Protein AF-0000000074057245 (afdb_homodimer)

pLDDT: mean 94.52, std 10.73, range [35.25, 98.88]

Structure (mmCIF, N/CA/C/O backbone):
data_AF-0000000074057245-model_v1
#
loop_
_entity.id
_entity.type
_entity.pdbx_description
1 polymer 'ERCC4 domain-containing protein'
#
loop_
_atom_site.group_PDB
_atom_site.id
_atom_site.type_symbol
_atom_site.label_atom_id
_atom_site.label_alt_id
_atom_site.label_comp_id
_atom_site.label_asym_id
_atom_site.label_entity_id
_atom_site.label_seq_id
_atom_site.pdbx_PDB_ins_code
_atom_site.Cartn_x
_atom_site.Cartn_y
_atom_site.Cartn_z
_atom_site.occupancy
_atom_site.B_iso_or_equiv
_atom_site.auth_seq_id
_atom_site.auth_comp_id
_atom_site.auth_asym_id
_atom_site.auth_atom_id
_atom_site.pdbx_PDB_model_num
ATOM 1 N N . MET A 1 1 ? -0.854 21.797 11.547 1 97.31 1 MET A N 1
ATOM 2 C CA . MET A 1 1 ? -0.058 20.594 11.352 1 97.31 1 MET A CA 1
ATOM 3 C C . MET A 1 1 ? 1.412 20.938 11.133 1 97.31 1 MET A C 1
ATOM 5 O O . MET A 1 1 ? 1.742 21.766 10.289 1 97.31 1 MET A O 1
ATOM 9 N N . ARG A 1 2 ? 2.301 20.344 11.969 1 98.31 2 ARG A N 1
ATOM 10 C CA . ARG A 1 2 ? 3.734 20.562 11.828 1 98.31 2 ARG A CA 1
ATOM 11 C C . ARG A 1 2 ? 4.438 19.344 11.266 1 98.31 2 ARG A C 1
ATOM 13 O O . ARG A 1 2 ? 4.508 18.297 11.922 1 98.31 2 ARG A O 1
ATOM 20 N N . ILE A 1 3 ? 4.957 19.469 10.055 1 98.69 3 ILE A N 1
ATOM 21 C CA . ILE A 1 3 ? 5.637 18.375 9.359 1 98.69 3 ILE A CA 1
ATOM 22 C C . ILE A 1 3 ? 7.148 18.5 9.555 1 98.69 3 ILE A C 1
ATOM 24 O O . ILE A 1 3 ? 7.707 19.594 9.406 1 98.69 3 ILE A O 1
ATOM 28 N N . ILE A 1 4 ? 7.742 17.406 9.938 1 98.69 4 ILE A N 1
ATOM 29 C CA . ILE A 1 4 ? 9.203 17.328 10.008 1 98.69 4 ILE A CA 1
ATOM 30 C C . ILE A 1 4 ? 9.75 16.766 8.695 1 98.69 4 ILE A C 1
ATOM 32 O O . ILE A 1 4 ? 9.32 15.703 8.25 1 98.69 4 ILE A O 1
ATOM 36 N N . GLN A 1 5 ? 10.578 17.469 8.07 1 98.19 5 GLN A N 1
ATOM 37 C CA . GLN A 1 5 ? 11.305 17.031 6.883 1 98.19 5 GLN A CA 1
ATOM 38 C C . GLN A 1 5 ? 12.75 16.672 7.215 1 98.19 5 GLN A C 1
ATOM 40 O O . GLN A 1 5 ? 13.469 17.469 7.812 1 98.19 5 GLN A O 1
ATOM 45 N N . ASP A 1 6 ? 13.133 15.469 6.828 1 98.12 6 ASP A N 1
ATOM 46 C CA . ASP A 1 6 ? 14.516 15.055 7.086 1 98.12 6 ASP A CA 1
ATOM 47 C C . ASP A 1 6 ? 15.508 15.984 6.391 1 98.12 6 ASP A C 1
ATOM 49 O O . ASP A 1 6 ? 15.344 16.297 5.211 1 98.12 6 ASP A O 1
ATOM 53 N N . SER A 1 7 ? 16.453 16.359 7.062 1 95.56 7 SER A N 1
ATOM 54 C CA . SER A 1 7 ? 17.406 17.344 6.566 1 95.56 7 SER A CA 1
ATOM 55 C C . SER A 1 7 ? 18.219 16.781 5.402 1 95.56 7 SER A C 1
ATOM 57 O O . SER A 1 7 ? 18.797 17.547 4.621 1 95.56 7 SER A O 1
ATOM 59 N N . ARG A 1 8 ? 18.312 15.5 5.312 1 92.75 8 ARG A N 1
ATOM 60 C CA . ARG A 1 8 ? 19.062 14.875 4.234 1 92.75 8 ARG A CA 1
ATOM 61 C C . ARG A 1 8 ? 18.281 14.93 2.92 1 92.75 8 ARG A C 1
ATOM 63 O O . ARG A 1 8 ? 18.859 14.688 1.852 1 92.75 8 ARG A O 1
ATOM 70 N N . GLU A 1 9 ? 16.984 15.242 3.039 1 91.62 9 GLU A N 1
ATOM 71 C CA . GLU A 1 9 ? 16.172 15.367 1.829 1 91.62 9 GLU A CA 1
ATOM 72 C C . GLU A 1 9 ? 16.594 16.578 1.006 1 91.62 9 GLU A C 1
ATOM 74 O O . GLU A 1 9 ? 16.531 17.719 1.483 1 91.62 9 GLU A O 1
ATOM 79 N N . GLN A 1 10 ? 16.953 16.344 -0.307 1 88.5 10 GLN A N 1
ATOM 80 C CA . GLN A 1 10 ? 17.547 17.391 -1.143 1 88.5 10 GLN A CA 1
ATOM 81 C C . GLN A 1 10 ? 16.469 18.141 -1.916 1 88.5 10 GLN A C 1
ATOM 83 O O . GLN A 1 10 ? 16.703 19.266 -2.375 1 88.5 10 GLN A O 1
ATOM 88 N N . ALA A 1 11 ? 15.359 17.578 -2.156 1 91.06 11 ALA A N 1
ATOM 89 C CA . ALA A 1 11 ? 14.258 18.203 -2.879 1 91.06 11 ALA A CA 1
ATOM 90 C C . ALA A 1 11 ? 12.961 18.125 -2.076 1 91.06 11 ALA A C 1
ATOM 92 O O . ALA A 1 11 ? 12.016 17.453 -2.479 1 91.06 11 ALA A O 1
ATOM 93 N N . PRO A 1 12 ? 12.93 18.859 -1.063 1 94 12 PRO A N 1
ATOM 94 C CA . PRO A 1 12 ? 11.773 18.75 -0.17 1 94 12 PRO A CA 1
ATOM 95 C C . PRO A 1 12 ? 10.484 19.234 -0.817 1 94 12 PRO A C 1
ATOM 97 O O . PRO A 1 12 ? 10.516 20.078 -1.714 1 94 12 PRO A O 1
ATOM 100 N N . TYR A 1 13 ? 9.367 18.609 -0.384 1 97.38 13 TYR A N 1
ATOM 101 C CA . TYR A 1 13 ? 8.055 19.141 -0.741 1 97.38 13 TYR A CA 1
ATOM 102 C C . TYR A 1 13 ? 7.82 20.5 -0.093 1 97.38 13 TYR A C 1
ATOM 104 O O . TYR A 1 13 ? 8.227 20.719 1.05 1 97.38 13 TYR A O 1
ATOM 112 N N . ALA A 1 14 ? 7.148 21.328 -0.718 1 94.69 14 ALA A N 1
ATOM 113 C CA . ALA A 1 14 ? 6.91 22.672 -0.206 1 94.69 14 ALA A CA 1
ATOM 114 C C . ALA A 1 14 ? 5.629 22.734 0.62 1 94.69 14 ALA A C 1
ATOM 116 O O . ALA A 1 14 ? 5.543 23.484 1.595 1 94.69 14 ALA A O 1
ATOM 117 N N . PHE A 1 15 ? 4.707 21.953 0.295 1 97.38 15 PHE A N 1
ATOM 118 C CA . PHE A 1 15 ? 3.369 22.031 0.867 1 97.38 15 PHE A CA 1
ATOM 119 C C . PHE A 1 15 ? 2.836 23.453 0.823 1 97.38 15 PHE A C 1
ATOM 121 O O . PHE A 1 15 ? 2.381 23.984 1.838 1 97.38 15 PHE A O 1
ATOM 128 N N . ALA A 1 16 ? 2.916 24.031 -0.321 1 93.81 16 ALA A N 1
ATOM 129 C CA . ALA A 1 16 ? 2.502 25.422 -0.515 1 93.81 16 ALA A CA 1
ATOM 130 C C . ALA A 1 16 ? 1.151 25.5 -1.22 1 93.81 16 ALA A C 1
ATOM 132 O O . ALA A 1 16 ? 0.81 24.625 -2.018 1 93.81 16 ALA A O 1
ATOM 133 N N . GLY A 1 17 ? 0.378 26.469 -0.903 1 93.38 17 GLY A N 1
ATOM 134 C CA . GLY A 1 17 ? -0.918 26.688 -1.529 1 93.38 17 GLY A CA 1
ATOM 135 C C . GLY A 1 17 ? -2.076 26.562 -0.555 1 93.38 17 GLY A C 1
ATOM 136 O O . GLY A 1 17 ? -1.878 26.25 0.619 1 93.38 17 GLY A O 1
ATOM 137 N N . PRO A 1 18 ? -3.242 26.844 -1.043 1 95.31 18 PRO A N 1
ATOM 138 C CA . PRO A 1 18 ? -4.422 26.922 -0.179 1 95.31 18 PRO A CA 1
ATOM 139 C C . PRO A 1 18 ? -4.766 25.578 0.475 1 95.31 18 PRO A C 1
ATOM 141 O O . PRO A 1 18 ? -5.277 25.547 1.596 1 95.31 18 PRO A O 1
ATOM 144 N N . ARG A 1 19 ? -4.434 24.531 -0.192 1 94.69 19 ARG A N 1
ATOM 145 C CA . ARG A 1 19 ? -4.73 23.203 0.317 1 94.69 19 ARG A CA 1
ATOM 146 C C . ARG A 1 19 ? -3.955 22.922 1.6 1 94.69 19 ARG A C 1
ATOM 148 O O . ARG A 1 19 ? -4.43 22.188 2.471 1 94.69 19 ARG A O 1
ATOM 155 N N . TYR A 1 20 ? -2.836 23.469 1.686 1 97.31 20 TYR A N 1
ATOM 156 C CA . TYR A 1 20 ? -1.927 23.156 2.785 1 97.31 20 TYR A CA 1
ATOM 157 C C . TYR A 1 20 ? -1.947 24.266 3.832 1 97.31 20 TYR A C 1
ATOM 159 O O . TYR A 1 20 ? -0.969 24.453 4.559 1 97.31 20 TYR A O 1
ATOM 167 N N . GLU A 1 21 ? -3 25.047 3.822 1 96 21 GLU A N 1
ATOM 168 C CA . GLU A 1 21 ? -3.127 26.078 4.844 1 96 21 GLU A CA 1
ATOM 169 C C . GLU A 1 21 ? -2.975 25.5 6.246 1 96 21 GLU A C 1
ATOM 171 O O . GLU A 1 21 ? -3.586 24.469 6.566 1 96 21 GLU A O 1
ATOM 176 N N . GLY A 1 22 ? -2.127 26.062 7.035 1 95.81 22 GLY A N 1
ATOM 177 C CA . GLY A 1 22 ? -1.932 25.609 8.398 1 95.81 22 GLY A CA 1
ATOM 178 C C . GLY A 1 22 ? -0.813 24.594 8.531 1 95.81 22 GLY A C 1
ATOM 179 O O . GLY A 1 22 ? -0.524 24.125 9.633 1 95.81 22 GLY A O 1
ATOM 180 N N . VAL A 1 23 ? -0.214 24.266 7.426 1 97.88 23 VAL A N 1
ATOM 181 C CA . VAL A 1 23 ? 0.904 23.328 7.457 1 97.88 23 VAL A CA 1
ATOM 182 C C . VAL A 1 23 ? 2.211 24.094 7.664 1 97.88 23 VAL A C 1
ATOM 184 O O . VAL A 1 23 ? 2.477 25.078 6.973 1 97.88 23 VAL A O 1
ATOM 187 N N . GLU A 1 24 ? 2.959 23.781 8.609 1 97.44 24 GLU A N 1
ATOM 188 C CA . GLU A 1 24 ? 4.316 24.266 8.836 1 97.44 24 GLU A CA 1
ATOM 189 C C . GLU A 1 24 ? 5.34 23.141 8.656 1 97.44 24 GLU A C 1
ATOM 191 O O . GLU A 1 24 ? 5.148 22.031 9.156 1 97.44 24 GLU A O 1
ATOM 196 N N . VAL A 1 25 ? 6.375 23.453 7.879 1 97.12 25 VAL A N 1
ATOM 197 C CA . VAL A 1 25 ? 7.414 22.453 7.633 1 97.12 25 VAL A CA 1
ATOM 198 C C . VAL A 1 25 ? 8.695 22.859 8.359 1 97.12 25 VAL A C 1
ATOM 200 O O . VAL A 1 25 ? 9.133 24 8.273 1 97.12 25 VAL A O 1
ATOM 203 N N . GLU A 1 26 ? 9.242 21.953 9.102 1 96.06 26 GLU A N 1
ATOM 204 C CA . GLU A 1 26 ? 10.492 22.172 9.812 1 96.06 26 GLU A CA 1
ATOM 205 C C . GLU A 1 26 ? 11.523 21.109 9.453 1 96.06 26 GLU A C 1
ATOM 207 O O . GLU A 1 26 ? 11.18 19.938 9.297 1 96.06 26 GLU A O 1
ATOM 212 N N . ALA A 1 27 ? 12.758 21.578 9.344 1 95.94 27 ALA A N 1
ATOM 213 C CA . ALA A 1 27 ? 13.844 20.625 9.125 1 95.94 27 ALA A CA 1
ATOM 214 C C . ALA A 1 27 ? 14.203 19.891 10.414 1 95.94 27 ALA A C 1
ATOM 216 O O . ALA A 1 27 ? 14.203 20.5 11.492 1 95.94 27 ALA A O 1
ATOM 217 N N . GLY A 1 28 ? 14.422 18.641 10.32 1 96.62 28 GLY A N 1
ATOM 218 C CA . GLY A 1 28 ? 14.852 17.828 11.445 1 96.62 28 GLY A CA 1
ATOM 219 C C . GLY A 1 28 ? 15.523 16.531 11.023 1 96.62 28 GLY A C 1
ATOM 220 O O . GLY A 1 28 ? 15.711 16.281 9.828 1 96.62 28 GLY A O 1
ATOM 221 N N . THR A 1 29 ? 16 15.797 12.008 1 96.38 29 THR A N 1
ATOM 222 C CA . THR A 1 29 ? 16.625 14.508 11.742 1 96.38 29 THR A CA 1
ATOM 223 C C . THR A 1 29 ? 15.656 13.367 12.016 1 96.38 29 THR A C 1
ATOM 225 O O . THR A 1 29 ? 15.133 13.242 13.125 1 96.38 29 THR A O 1
ATOM 228 N N . LEU A 1 30 ? 15.406 12.648 11 1 97.62 30 LEU A N 1
ATOM 229 C CA . LEU A 1 30 ? 14.539 11.484 11.141 1 97.62 30 LEU A CA 1
ATOM 230 C C . LEU A 1 30 ? 15.336 10.195 11.016 1 97.62 30 LEU A C 1
ATOM 232 O O . LEU A 1 30 ? 16.25 10.102 10.203 1 97.62 30 LEU A O 1
ATOM 236 N N . THR A 1 31 ? 14.992 9.203 11.82 1 95.81 31 THR A N 1
ATOM 237 C CA . THR A 1 31 ? 15.648 7.902 11.75 1 95.81 31 THR A CA 1
ATOM 238 C C . THR A 1 31 ? 15.039 7.039 10.648 1 95.81 31 THR A C 1
ATOM 240 O O . THR A 1 31 ? 15.68 6.113 10.148 1 95.81 31 THR A O 1
ATOM 243 N N . VAL A 1 32 ? 13.766 7.34 10.344 1 97.25 32 VAL A N 1
ATOM 244 C CA . VAL A 1 32 ? 13.047 6.586 9.32 1 97.25 32 VAL A CA 1
ATOM 245 C C . VAL A 1 32 ? 12.266 7.543 8.422 1 97.25 32 VAL A C 1
ATOM 247 O O . VAL A 1 32 ? 11.617 8.469 8.914 1 97.25 32 VAL A O 1
ATOM 250 N N . GLY A 1 33 ? 12.375 7.273 7.137 1 97.88 33 GLY A N 1
ATOM 251 C CA . GLY A 1 33 ? 11.57 8.023 6.184 1 97.88 33 GLY A CA 1
ATOM 252 C C . GLY A 1 33 ? 12.078 9.438 5.965 1 97.88 33 GLY A C 1
ATOM 253 O O . GLY A 1 33 ? 13.07 9.852 6.57 1 97.88 33 GLY A O 1
ATOM 254 N N . ASP A 1 34 ? 11.383 10.219 5.145 1 98.38 34 ASP A N 1
ATOM 255 C CA . ASP A 1 34 ? 11.766 11.57 4.754 1 98.38 34 ASP A CA 1
ATOM 256 C C . ASP A 1 34 ? 10.875 12.609 5.43 1 98.38 34 ASP A C 1
ATOM 258 O O . ASP A 1 34 ? 11.281 13.758 5.621 1 98.38 34 ASP A O 1
ATOM 262 N N . TYR A 1 35 ? 9.68 12.273 5.742 1 98.81 35 TYR A N 1
ATOM 263 C CA . TYR A 1 35 ? 8.719 13.188 6.355 1 98.81 35 TYR A CA 1
ATOM 264 C C . TYR A 1 35 ? 8.023 12.531 7.543 1 98.81 35 TYR A C 1
ATOM 266 O O . TYR A 1 35 ? 7.777 11.328 7.531 1 98.81 35 TYR A O 1
ATOM 274 N N . SER A 1 36 ? 7.703 13.273 8.508 1 98.81 36 SER A N 1
ATOM 275 C CA . SER A 1 36 ? 6.949 12.836 9.68 1 98.81 36 SER A CA 1
ATOM 276 C C . SER A 1 36 ? 6.242 14.008 10.352 1 98.81 36 SER A C 1
ATOM 278 O O . SER A 1 36 ? 5.996 15.039 9.719 1 98.81 36 SER A O 1
ATOM 280 N N . LEU A 1 37 ? 5.699 13.773 11.531 1 98.69 37 LEU A N 1
ATOM 281 C CA . LEU A 1 37 ? 5.012 14.789 12.32 1 98.69 37 LEU A CA 1
ATOM 282 C C . LEU A 1 37 ? 5.801 15.141 13.57 1 98.69 37 LEU A C 1
ATOM 284 O O . LEU A 1 37 ? 6.355 14.25 14.227 1 98.69 37 LEU A O 1
ATOM 288 N N . ALA A 1 38 ? 5.852 16.453 13.82 1 98.25 38 ALA A N 1
ATOM 289 C CA . ALA A 1 38 ? 6.508 16.891 15.047 1 98.25 38 ALA A CA 1
ATOM 290 C C . ALA A 1 38 ? 5.934 16.172 16.266 1 98.25 38 ALA A C 1
ATOM 292 O O . ALA A 1 38 ? 4.719 16.141 16.469 1 98.25 38 ALA A O 1
ATOM 293 N N . GLY A 1 39 ? 6.82 15.586 17.047 1 96.94 39 GLY A N 1
ATOM 294 C CA . GLY A 1 39 ? 6.426 14.891 18.266 1 96.94 39 GLY A CA 1
ATOM 295 C C . GLY A 1 39 ? 5.973 13.461 18.016 1 96.94 39 GLY A C 1
ATOM 296 O O . GLY A 1 39 ? 5.676 12.727 18.953 1 96.94 39 GLY A O 1
ATOM 297 N N . LEU A 1 40 ? 5.895 13.062 16.75 1 97.81 40 LEU A N 1
ATOM 298 C CA . LEU A 1 40 ? 5.379 11.734 16.422 1 97.81 40 LEU A CA 1
ATOM 299 C C . LEU A 1 40 ? 6.301 11.023 15.438 1 97.81 40 LEU A C 1
ATOM 301 O O . LEU A 1 40 ? 5.855 10.172 14.672 1 97.81 40 LEU A O 1
ATOM 305 N N . ALA A 1 41 ? 7.59 11.414 15.461 1 97.06 41 ALA A N 1
ATOM 306 C CA . ALA A 1 41 ? 8.555 10.883 14.5 1 97.06 41 ALA A CA 1
ATOM 307 C C . ALA A 1 41 ? 8.836 9.406 14.766 1 97.06 41 ALA A C 1
ATOM 309 O O . ALA A 1 41 ? 9.352 8.703 13.898 1 97.06 41 ALA A O 1
ATOM 310 N N . ASP A 1 42 ? 8.492 8.969 15.938 1 97.56 42 ASP A N 1
ATOM 311 C CA . ASP A 1 42 ? 8.688 7.562 16.266 1 97.56 42 ASP A CA 1
ATOM 312 C C . ASP A 1 42 ? 7.418 6.758 16 1 97.56 42 ASP A C 1
ATOM 314 O O . ASP A 1 42 ? 7.344 5.574 16.344 1 97.56 42 ASP A O 1
ATOM 318 N N . ARG A 1 43 ? 6.418 7.32 15.391 1 98.12 43 ARG A N 1
ATOM 319 C CA . ARG A 1 43 ? 5.129 6.656 15.227 1 98.12 43 ARG A CA 1
ATOM 320 C C . ARG A 1 43 ? 4.719 6.621 13.758 1 98.12 43 ARG A C 1
ATOM 322 O O . ARG A 1 43 ? 4.09 5.664 13.305 1 98.12 43 ARG A O 1
ATOM 329 N N . VAL A 1 44 ? 5.059 7.664 13.055 1 98.69 44 VAL A N 1
ATOM 330 C CA . VAL A 1 44 ? 4.598 7.746 11.68 1 98.69 44 VAL A CA 1
ATOM 331 C C . VAL A 1 44 ? 5.688 8.367 10.805 1 98.69 44 VAL A C 1
ATOM 333 O O . VAL A 1 44 ? 6.402 9.273 11.242 1 98.69 44 VAL A O 1
ATOM 336 N N . ALA A 1 45 ? 5.844 7.898 9.57 1 98.81 45 ALA A N 1
ATOM 337 C CA . ALA A 1 45 ? 6.785 8.477 8.617 1 98.81 45 ALA A CA 1
ATOM 338 C C . ALA A 1 45 ? 6.371 8.172 7.18 1 98.81 45 ALA A C 1
ATOM 340 O O . ALA A 1 45 ? 5.586 7.254 6.934 1 98.81 45 ALA A O 1
ATOM 341 N N . VAL A 1 46 ? 6.812 8.992 6.281 1 98.81 46 VAL A N 1
ATOM 342 C CA . VAL A 1 46 ? 6.633 8.805 4.848 1 98.81 46 VAL A CA 1
ATOM 343 C C . VAL A 1 46 ? 7.992 8.781 4.152 1 98.81 46 VAL A C 1
ATOM 345 O O . VAL A 1 46 ? 8.828 9.656 4.383 1 98.81 46 VAL A O 1
ATOM 348 N N . GLU A 1 47 ? 8.219 7.766 3.377 1 98.56 47 GLU A N 1
ATOM 349 C CA . GLU A 1 47 ? 9.398 7.668 2.521 1 98.56 47 GLU A CA 1
ATOM 350 C C . GLU A 1 47 ? 9.078 8.102 1.094 1 98.56 47 GLU A C 1
ATOM 352 O O . GLU A 1 47 ? 8.164 7.566 0.464 1 98.56 47 GLU A O 1
ATOM 357 N N . ARG A 1 48 ? 9.742 9.094 0.618 1 98.38 48 ARG A N 1
ATOM 358 C CA . ARG A 1 48 ? 9.57 9.602 -0.738 1 98.38 48 ARG A CA 1
ATOM 359 C C . ARG A 1 48 ? 10.562 8.961 -1.697 1 98.38 48 ARG A C 1
ATOM 361 O O . ARG A 1 48 ? 11.758 8.883 -1.398 1 98.38 48 ARG A O 1
ATOM 368 N N . LYS A 1 49 ? 10.07 8.508 -2.852 1 97.88 49 LYS A N 1
ATOM 369 C CA . LYS A 1 49 ? 10.938 7.934 -3.869 1 97.88 49 LYS A CA 1
ATOM 370 C C . LYS A 1 49 ? 10.617 8.484 -5.254 1 97.88 49 LYS A C 1
ATOM 372 O O . LYS A 1 49 ? 9.453 8.492 -5.664 1 97.88 49 LYS A O 1
ATOM 377 N N . GLU A 1 50 ? 11.633 8.891 -5.902 1 97.56 50 GLU A N 1
ATOM 378 C CA . GLU A 1 50 ? 11.539 8.992 -7.355 1 97.56 50 GLU A CA 1
ATOM 379 C C . GLU A 1 50 ? 11.625 7.621 -8.016 1 97.56 50 GLU A C 1
ATOM 381 O O . GLU A 1 50 ? 12.125 6.668 -7.41 1 97.56 50 GLU A O 1
ATOM 386 N N . LEU A 1 51 ? 11.148 7.586 -9.281 1 98.38 51 LEU A N 1
ATOM 387 C CA . LEU A 1 51 ? 11.086 6.281 -9.93 1 98.38 51 LEU A CA 1
ATOM 388 C C . LEU A 1 51 ? 12.477 5.664 -10.055 1 98.38 51 LEU A C 1
ATOM 390 O O . LEU A 1 51 ? 12.68 4.504 -9.688 1 98.38 51 LEU A O 1
ATOM 394 N N . THR A 1 52 ? 13.414 6.406 -10.562 1 97.5 52 THR A N 1
ATOM 395 C CA . THR A 1 52 ? 14.766 5.895 -10.75 1 97.5 52 THR A CA 1
ATOM 396 C C . THR A 1 52 ? 15.391 5.496 -9.414 1 97.5 52 THR A C 1
ATOM 398 O O . THR A 1 52 ? 16.062 4.473 -9.312 1 97.5 52 THR A O 1
ATOM 401 N N . ASP A 1 53 ? 15.164 6.309 -8.406 1 96.75 53 ASP A N 1
ATOM 402 C CA . ASP A 1 53 ? 15.664 5.996 -7.07 1 96.75 53 ASP A CA 1
ATOM 403 C C . ASP A 1 53 ? 15.047 4.703 -6.543 1 96.75 53 ASP A C 1
ATOM 405 O O . ASP A 1 53 ? 15.734 3.889 -5.922 1 96.75 53 ASP A O 1
ATOM 409 N N . LEU A 1 54 ? 13.773 4.531 -6.742 1 98.38 54 LEU A N 1
ATOM 410 C CA . LEU A 1 54 ? 13.109 3.303 -6.324 1 98.38 54 LEU A CA 1
ATOM 411 C C . LEU A 1 54 ? 13.742 2.088 -6.992 1 98.38 54 LEU A C 1
ATOM 413 O O . LEU A 1 54 ? 14.07 1.104 -6.32 1 98.38 54 LEU A O 1
ATOM 417 N N . VAL A 1 55 ? 13.898 2.191 -8.297 1 98.38 55 VAL A N 1
ATOM 418 C CA . VAL A 1 55 ? 14.414 1.059 -9.062 1 98.38 55 VAL A CA 1
ATOM 419 C C . VAL A 1 55 ? 15.828 0.721 -8.594 1 98.38 55 VAL A C 1
ATOM 421 O O . VAL A 1 55 ? 16.188 -0.454 -8.484 1 98.38 55 VAL A O 1
ATOM 424 N N . GLN A 1 56 ? 16.609 1.715 -8.273 1 97.25 56 GLN A N 1
ATOM 425 C CA . GLN A 1 56 ? 17.938 1.48 -7.715 1 97.25 56 GLN A CA 1
ATOM 426 C C . GLN A 1 56 ? 17.859 0.741 -6.383 1 97.25 56 GLN A C 1
ATOM 428 O O . GLN A 1 56 ? 18.641 -0.177 -6.129 1 97.25 56 GLN A O 1
ATOM 433 N N . CYS A 1 57 ? 16.891 1.111 -5.547 1 97.56 57 CYS A N 1
ATOM 434 C CA . CYS A 1 57 ? 16.688 0.493 -4.242 1 97.56 57 CYS A CA 1
ATOM 435 C C . CYS A 1 57 ? 16.219 -0.951 -4.387 1 97.56 57 CYS A C 1
ATOM 437 O O . CYS A 1 57 ? 16.5 -1.787 -3.525 1 97.56 57 CYS A O 1
ATOM 439 N N . LEU A 1 58 ? 15.523 -1.291 -5.484 1 97.75 58 LEU A N 1
ATOM 440 C CA . LEU A 1 58 ? 15.008 -2.635 -5.719 1 97.75 58 LEU A CA 1
ATOM 441 C C . LEU A 1 58 ? 16.094 -3.545 -6.281 1 97.75 58 LEU A C 1
ATOM 443 O O . LEU A 1 58 ? 15.953 -4.77 -6.273 1 97.75 58 LEU A O 1
ATOM 447 N N . GLY A 1 59 ? 17.094 -2.928 -6.844 1 95.44 59 GLY A N 1
ATOM 448 C CA . GLY A 1 59 ? 18.188 -3.664 -7.449 1 95.44 59 GLY A CA 1
ATOM 449 C C . GLY A 1 59 ? 19.453 -3.664 -6.598 1 95.44 59 GLY A C 1
ATOM 450 O O . GLY A 1 59 ? 19.516 -4.363 -5.586 1 95.44 59 GLY A O 1
ATOM 451 N N . ARG A 1 60 ? 20.359 -2.707 -6.801 1 93.31 60 ARG A N 1
ATOM 452 C CA . ARG A 1 60 ? 21.703 -2.68 -6.238 1 93.31 60 ARG A CA 1
ATOM 453 C C . ARG A 1 60 ? 21.672 -2.398 -4.738 1 93.31 60 ARG A C 1
ATOM 455 O O . ARG A 1 60 ? 22.516 -2.883 -3.99 1 93.31 60 ARG A O 1
ATOM 462 N N . GLU A 1 61 ? 20.75 -1.628 -4.324 1 95.81 61 GLU A N 1
ATOM 463 C CA . GLU A 1 61 ? 20.672 -1.205 -2.93 1 95.81 61 GLU A CA 1
ATOM 464 C C . GLU A 1 61 ? 19.547 -1.915 -2.199 1 95.81 61 GLU A C 1
ATOM 466 O O . GLU A 1 61 ? 18.969 -1.366 -1.259 1 95.81 61 GLU A O 1
ATOM 471 N N . ARG A 1 62 ? 19.234 -3.08 -2.602 1 96.44 62 ARG A N 1
ATOM 472 C CA . ARG A 1 62 ? 18.062 -3.822 -2.145 1 96.44 62 ARG A CA 1
ATOM 473 C C . ARG A 1 62 ? 18.141 -4.098 -0.646 1 96.44 62 ARG A C 1
ATOM 475 O O . ARG A 1 62 ? 17.156 -3.916 0.074 1 96.44 62 ARG A O 1
ATOM 482 N N . GLU A 1 63 ? 19.281 -4.508 -0.162 1 96.19 63 GLU A N 1
ATOM 483 C CA . GLU A 1 63 ? 19.438 -4.848 1.25 1 96.19 63 GLU A CA 1
ATOM 484 C C . GLU A 1 63 ? 19.219 -3.623 2.137 1 96.19 63 GLU A C 1
ATOM 486 O O . GLU A 1 63 ? 18.562 -3.709 3.17 1 96.19 63 GLU A O 1
ATOM 491 N N . ARG A 1 64 ? 19.859 -2.582 1.765 1 96.44 64 ARG A N 1
ATOM 492 C CA . ARG A 1 64 ? 19.688 -1.339 2.51 1 96.44 64 ARG A CA 1
ATOM 493 C C . ARG A 1 64 ? 18.234 -0.904 2.529 1 96.44 64 ARG A C 1
ATOM 495 O O . ARG A 1 64 ? 17.719 -0.475 3.564 1 96.44 64 ARG A O 1
ATOM 502 N N . PHE A 1 65 ? 17.609 -1.021 1.425 1 97.75 65 PHE A N 1
ATOM 503 C CA . PHE A 1 65 ? 16.219 -0.636 1.317 1 97.75 65 PHE A CA 1
ATOM 504 C C . PHE A 1 65 ? 15.336 -1.541 2.172 1 97.75 65 PHE A C 1
ATOM 506 O O . PHE A 1 65 ? 14.406 -1.07 2.836 1 97.75 65 PHE A O 1
ATOM 513 N N . GLU A 1 66 ? 15.602 -2.799 2.205 1 97.25 66 GLU A N 1
ATOM 514 C CA . GLU A 1 66 ? 14.859 -3.738 3.039 1 97.25 66 GLU A CA 1
ATOM 515 C C . GLU A 1 66 ? 14.969 -3.371 4.516 1 97.25 66 GLU A C 1
ATOM 517 O O . GLU A 1 66 ? 13.992 -3.467 5.262 1 97.25 66 GLU A O 1
ATOM 522 N N . ARG A 1 67 ? 16.125 -2.955 4.938 1 97.12 67 ARG A N 1
ATOM 523 C CA . ARG A 1 67 ? 16.312 -2.521 6.32 1 97.12 67 ARG A CA 1
ATOM 524 C C . ARG A 1 67 ? 15.453 -1.296 6.625 1 97.12 67 ARG A C 1
ATOM 526 O O . ARG A 1 67 ? 14.875 -1.188 7.711 1 97.12 67 ARG A O 1
ATOM 533 N N . GLU A 1 68 ? 15.43 -0.447 5.684 1 96.62 68 GLU A N 1
ATOM 534 C CA . GLU A 1 68 ? 14.594 0.739 5.84 1 96.62 68 GLU A CA 1
ATOM 535 C C . GLU A 1 68 ? 13.117 0.362 5.957 1 96.62 68 GLU A C 1
ATOM 537 O O . GLU A 1 68 ? 12.391 0.922 6.781 1 96.62 68 GLU A O 1
ATOM 542 N N . LEU A 1 69 ? 12.68 -0.571 5.09 1 97.62 69 LEU A N 1
ATOM 543 C CA . LEU A 1 69 ? 11.297 -1.033 5.129 1 97.62 69 LEU A CA 1
ATOM 544 C C . LEU A 1 69 ? 10.984 -1.701 6.465 1 97.62 69 LEU A C 1
ATOM 546 O O . LEU A 1 69 ? 9.898 -1.521 7.016 1 97.62 69 LEU A O 1
ATOM 550 N N . GLN A 1 70 ? 11.938 -2.41 7 1 97.44 70 GLN A N 1
ATOM 551 C CA . GLN A 1 70 ? 11.758 -3.066 8.289 1 97.44 70 GLN A CA 1
ATOM 552 C C . GLN A 1 70 ? 11.586 -2.043 9.414 1 97.44 70 GLN A C 1
ATOM 554 O O . GLN A 1 70 ? 10.719 -2.203 10.273 1 97.44 70 GLN A O 1
ATOM 559 N N . ARG A 1 71 ? 12.406 -1.068 9.391 1 97.5 71 ARG A N 1
ATOM 560 C CA . ARG A 1 71 ? 12.281 -0.002 10.383 1 97.5 71 ARG A CA 1
ATOM 561 C C . ARG A 1 71 ? 10.945 0.72 10.242 1 97.5 71 ARG A C 1
ATOM 563 O O . ARG A 1 71 ? 10.305 1.049 11.242 1 97.5 71 ARG A O 1
ATOM 570 N N . GLY A 1 72 ? 10.547 1.001 9.008 1 97.69 72 GLY A N 1
ATOM 571 C CA . GLY A 1 72 ? 9.258 1.625 8.766 1 97.69 72 GLY A CA 1
ATOM 572 C C . GLY A 1 72 ? 8.086 0.772 9.219 1 97.69 72 GLY A C 1
ATOM 573 O O . GLY A 1 72 ? 7.102 1.29 9.742 1 97.69 72 GLY A O 1
ATOM 574 N N . ALA A 1 73 ? 8.242 -0.533 9 1 96.38 73 ALA A N 1
ATOM 575 C CA . ALA A 1 73 ? 7.188 -1.475 9.367 1 96.38 73 ALA A CA 1
ATOM 576 C C . ALA A 1 73 ? 6.953 -1.485 10.875 1 96.38 73 ALA A C 1
ATOM 578 O O . ALA A 1 73 ? 5.883 -1.879 11.336 1 96.38 73 ALA A O 1
ATOM 579 N N . ALA A 1 74 ? 7.906 -1.044 11.664 1 96.5 74 ALA A N 1
ATOM 580 C CA . ALA A 1 74 ? 7.82 -1.049 13.117 1 96.5 74 ALA A CA 1
ATOM 581 C C . ALA A 1 74 ? 7.055 0.169 13.625 1 96.5 74 ALA A C 1
ATOM 583 O O . ALA A 1 74 ? 6.66 0.217 14.797 1 96.5 74 ALA A O 1
ATOM 584 N N . LEU A 1 75 ? 6.844 1.154 12.797 1 97.94 75 LEU A N 1
ATOM 585 C CA . LEU A 1 75 ? 6.074 2.336 13.172 1 97.94 75 LEU A CA 1
ATOM 586 C C . LEU A 1 75 ? 4.578 2.035 13.172 1 97.94 75 LEU A C 1
ATOM 588 O O . LEU A 1 75 ? 4.152 0.998 12.656 1 97.94 75 LEU A O 1
ATOM 592 N N . ASP A 1 76 ? 3.807 2.971 13.812 1 97.38 76 ASP A N 1
ATOM 593 C CA . ASP A 1 76 ? 2.354 2.842 13.742 1 97.38 76 ASP A CA 1
ATOM 594 C C . ASP A 1 76 ? 1.865 2.928 12.297 1 97.38 76 ASP A C 1
ATOM 596 O O . ASP A 1 76 ? 0.947 2.205 11.898 1 97.38 76 ASP A O 1
ATOM 600 N N . ALA A 1 77 ? 2.434 3.842 11.602 1 98.25 77 ALA A N 1
ATOM 601 C CA . ALA A 1 77 ? 2.057 4.082 10.211 1 98.25 77 ALA A CA 1
ATOM 602 C C . ALA A 1 77 ? 3.271 4.469 9.375 1 98.25 77 ALA A C 1
ATOM 604 O O . ALA A 1 77 ? 4.113 5.254 9.812 1 98.25 77 ALA A O 1
ATOM 605 N N . PHE A 1 78 ? 3.369 3.879 8.203 1 98.69 78 PHE A N 1
ATOM 606 C CA . PHE A 1 78 ? 4.473 4.121 7.277 1 98.69 78 PHE A CA 1
ATOM 607 C C . PHE A 1 78 ? 4.043 3.854 5.84 1 98.69 78 PHE A C 1
ATOM 609 O O . PHE A 1 78 ? 3.283 2.92 5.574 1 98.69 78 PHE A O 1
ATOM 616 N N . VAL A 1 79 ? 4.527 4.684 4.938 1 98.75 79 VAL A N 1
ATOM 617 C CA . VAL A 1 79 ? 4.191 4.488 3.529 1 98.75 79 VAL A CA 1
ATOM 618 C C . VAL A 1 79 ? 5.352 4.953 2.654 1 98.75 79 VAL A C 1
ATOM 620 O O . VAL A 1 79 ? 6.047 5.918 2.994 1 98.75 79 VAL A O 1
ATOM 623 N N . VAL A 1 80 ? 5.613 4.211 1.612 1 98.75 80 VAL A N 1
ATOM 624 C CA . VAL A 1 80 ? 6.496 4.668 0.544 1 98.75 80 VAL A CA 1
ATOM 625 C C . VAL A 1 80 ? 5.676 5.348 -0.55 1 98.75 80 VAL A C 1
ATOM 627 O O . VAL A 1 80 ? 4.789 4.73 -1.144 1 98.75 80 VAL A O 1
ATOM 630 N N . VAL A 1 81 ? 5.945 6.578 -0.784 1 98.81 81 VAL A N 1
ATOM 631 C CA . VAL A 1 81 ? 5.242 7.332 -1.817 1 98.81 81 VAL A CA 1
ATOM 632 C C . VAL A 1 81 ? 6.145 7.508 -3.035 1 98.81 81 VAL A C 1
ATOM 634 O O . VAL A 1 81 ? 7.246 8.055 -2.922 1 98.81 81 VAL A O 1
ATOM 637 N N . VAL A 1 82 ? 5.664 7.066 -4.16 1 98.88 82 VAL A N 1
ATOM 638 C CA . VAL A 1 82 ? 6.465 7.062 -5.379 1 98.88 82 VAL A CA 1
ATOM 639 C C . VAL A 1 82 ? 5.984 8.164 -6.32 1 98.88 82 VAL A C 1
ATOM 641 O O . VAL A 1 82 ? 4.797 8.242 -6.641 1 98.88 82 VAL A O 1
ATOM 644 N N . GLU A 1 83 ? 6.891 9 -6.793 1 98.62 83 GLU A N 1
ATOM 645 C CA . GLU A 1 83 ? 6.562 10.141 -7.648 1 98.62 83 GLU A CA 1
ATOM 646 C C . GLU A 1 83 ? 6.402 9.703 -9.102 1 98.62 83 GLU A C 1
ATOM 648 O O . GLU A 1 83 ? 6.918 10.359 -10.016 1 98.62 83 GLU A O 1
ATOM 653 N N . ALA A 1 84 ? 5.84 8.609 -9.352 1 98.69 84 ALA A N 1
ATOM 654 C CA . ALA A 1 84 ? 5.535 8.023 -10.648 1 98.69 84 ALA A CA 1
ATOM 655 C C . ALA A 1 84 ? 4.359 7.051 -10.547 1 98.69 84 ALA A C 1
ATOM 657 O O . ALA A 1 84 ? 3.91 6.723 -9.445 1 98.69 84 ALA A O 1
ATOM 658 N N . SER A 1 85 ? 3.812 6.711 -11.688 1 98.56 85 SER A N 1
ATOM 659 C CA . SER A 1 85 ? 2.717 5.746 -11.711 1 98.56 85 SER A CA 1
ATOM 660 C C . SER A 1 85 ? 3.242 4.316 -11.75 1 98.56 85 SER A C 1
ATOM 662 O O . SER A 1 85 ? 4.41 4.086 -12.078 1 98.56 85 SER A O 1
ATOM 664 N N . TRP A 1 86 ? 2.363 3.389 -11.375 1 98.62 86 TRP A N 1
ATOM 665 C CA . TRP A 1 86 ? 2.695 1.977 -11.531 1 98.62 86 TRP A CA 1
ATOM 666 C C . TRP A 1 86 ? 3.008 1.654 -12.992 1 98.62 86 TRP A C 1
ATOM 668 O O . TRP A 1 86 ? 3.916 0.87 -13.281 1 98.62 86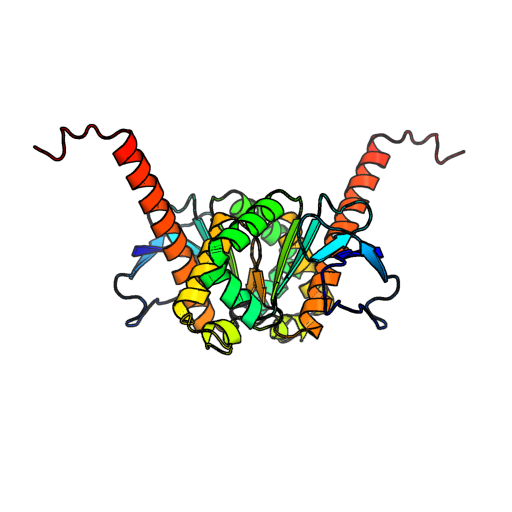 TRP A O 1
ATOM 678 N N . ALA A 1 87 ? 2.27 2.27 -13.906 1 98.25 87 ALA A N 1
ATOM 679 C CA . ALA A 1 87 ? 2.488 2.061 -15.336 1 98.25 87 ALA A CA 1
ATOM 680 C C . ALA A 1 87 ? 3.902 2.469 -15.734 1 98.25 87 ALA A C 1
ATOM 682 O O . ALA A 1 87 ? 4.516 1.837 -16.594 1 98.25 87 ALA A O 1
ATOM 683 N N . ASP A 1 88 ? 4.383 3.543 -15.141 1 98.5 88 ASP A N 1
ATOM 684 C CA . ASP A 1 88 ? 5.746 3.979 -15.422 1 98.5 88 ASP A CA 1
ATOM 685 C C . ASP A 1 88 ? 6.758 2.908 -15.023 1 98.5 88 ASP A C 1
ATOM 687 O O . ASP A 1 88 ? 7.719 2.65 -15.75 1 98.5 88 ASP A O 1
ATOM 691 N N . LEU A 1 89 ? 6.57 2.303 -13.82 1 98.56 89 LEU A N 1
ATOM 692 C CA . LEU A 1 89 ? 7.453 1.237 -13.359 1 98.56 89 LEU A CA 1
ATOM 693 C C . LEU A 1 89 ? 7.363 0.022 -14.273 1 98.56 89 LEU A C 1
ATOM 695 O O . LEU A 1 89 ? 8.383 -0.467 -14.766 1 98.56 89 LEU A O 1
ATOM 699 N N . ALA A 1 90 ? 6.129 -0.425 -14.555 1 98.31 90 ALA A N 1
ATOM 700 C CA . ALA A 1 90 ? 5.883 -1.628 -15.344 1 98.31 90 ALA A CA 1
ATOM 701 C C . ALA A 1 90 ? 6.348 -1.444 -16.781 1 98.31 90 ALA A C 1
ATOM 703 O O . ALA A 1 90 ? 6.703 -2.414 -17.453 1 98.31 90 ALA A O 1
ATOM 704 N N . GLY A 1 91 ? 6.344 -0.211 -17.203 1 97.56 91 GLY A N 1
ATOM 705 C CA . GLY A 1 91 ? 6.734 0.09 -18.578 1 97.56 91 GLY A CA 1
ATOM 706 C C . GLY A 1 91 ? 8.219 0.379 -18.719 1 97.56 91 GLY A C 1
ATOM 707 O O . GLY A 1 91 ? 8.703 0.598 -19.828 1 97.56 91 GLY A O 1
ATOM 708 N N . GLY A 1 92 ? 8.898 0.452 -17.688 1 97.62 92 GLY A N 1
ATOM 709 C CA . GLY A 1 92 ? 10.336 0.659 -17.719 1 97.62 92 GLY A CA 1
ATOM 710 C C . GLY A 1 92 ? 10.727 2.098 -18 1 97.62 92 GLY A C 1
ATOM 711 O O . GLY A 1 92 ? 11.703 2.352 -18.719 1 97.62 92 GLY A O 1
ATOM 712 N N . GLN A 1 93 ? 9.938 3.018 -17.484 1 97.38 93 GLN A N 1
ATOM 713 C CA . GLN A 1 93 ? 10.234 4.426 -17.719 1 97.38 93 GLN A CA 1
ATOM 714 C C . GLN A 1 93 ? 11.234 4.957 -16.688 1 97.38 93 GLN A C 1
ATOM 716 O O . GLN A 1 93 ? 10.953 5.941 -16 1 97.38 93 GLN A O 1
ATOM 721 N N . TYR A 1 94 ? 12.336 4.352 -16.594 1 96.25 94 TYR A N 1
ATOM 722 C CA . TYR A 1 94 ? 13.414 4.746 -15.695 1 96.25 94 TYR A CA 1
ATOM 723 C C . TYR A 1 94 ? 14.773 4.398 -16.297 1 96.25 94 TYR A C 1
ATOM 725 O O . TYR A 1 94 ? 14.859 3.621 -17.25 1 96.25 94 TYR A O 1
ATOM 733 N N . ARG A 1 95 ? 15.82 4.996 -15.75 1 92.69 95 ARG A N 1
ATOM 734 C CA . ARG A 1 95 ? 17.188 4.75 -16.188 1 92.69 95 ARG A CA 1
ATOM 735 C C . ARG A 1 95 ? 17.875 3.717 -15.297 1 92.69 95 ARG A C 1
ATOM 737 O O . ARG A 1 95 ? 18.5 4.07 -14.297 1 92.69 95 ARG A O 1
ATOM 744 N N . SER A 1 96 ? 17.781 2.484 -15.523 1 91.5 96 SER A N 1
ATOM 745 C CA . SER A 1 96 ? 18.359 1.362 -14.797 1 91.5 96 SER A CA 1
ATOM 746 C C . SER A 1 96 ? 18.375 0.097 -15.648 1 91.5 96 SER A C 1
ATOM 748 O O . SER A 1 96 ? 17.578 -0.035 -16.578 1 91.5 96 SER A O 1
ATOM 750 N N . ARG A 1 97 ? 19.266 -0.791 -15.352 1 92.88 97 ARG A N 1
ATOM 751 C CA . ARG A 1 97 ? 19.359 -2.055 -16.078 1 92.88 97 ARG A CA 1
ATOM 752 C C . ARG A 1 97 ? 18.359 -3.066 -15.531 1 92.88 97 ARG A C 1
ATOM 754 O O . ARG A 1 97 ? 18.109 -4.102 -16.156 1 92.88 97 ARG A O 1
ATOM 761 N N . LEU A 1 98 ? 17.797 -2.746 -14.422 1 95.94 98 LEU A N 1
ATOM 762 C CA . LEU A 1 98 ? 16.828 -3.664 -13.828 1 95.94 98 LEU A CA 1
ATOM 763 C C . LEU A 1 98 ? 15.578 -3.773 -14.703 1 95.94 98 LEU A C 1
ATOM 765 O O . LEU A 1 98 ? 14.938 -2.766 -15.008 1 95.94 98 LEU A O 1
ATOM 769 N N . ASN A 1 99 ? 15.281 -5 -15.109 1 96.94 99 ASN A N 1
ATOM 770 C CA . ASN A 1 99 ? 14.117 -5.188 -15.977 1 96.94 99 ASN A CA 1
ATOM 771 C C . ASN A 1 99 ? 12.82 -4.863 -15.242 1 96.94 99 ASN A C 1
ATOM 773 O O . ASN A 1 99 ? 12.688 -5.148 -14.055 1 96.94 99 ASN A O 1
ATOM 777 N N . PRO A 1 100 ? 11.852 -4.293 -15.945 1 97.75 100 PRO A N 1
ATOM 778 C CA . PRO A 1 100 ? 10.602 -3.85 -15.336 1 97.75 100 PRO A CA 1
ATOM 779 C C . PRO A 1 100 ? 9.867 -4.98 -14.617 1 97.75 100 PRO A C 1
ATOM 781 O O . PRO A 1 100 ? 9.289 -4.762 -13.547 1 97.75 100 PRO A O 1
ATOM 784 N N . HIS A 1 101 ? 9.883 -6.121 -15.203 1 97.81 101 HIS A N 1
ATOM 785 C CA . HIS A 1 101 ? 9.234 -7.258 -14.562 1 97.81 101 HIS A CA 1
ATOM 786 C C . HIS A 1 101 ? 9.852 -7.539 -13.195 1 97.81 101 HIS A C 1
ATOM 788 O O . HIS A 1 101 ? 9.133 -7.734 -12.211 1 97.81 101 HIS A O 1
ATOM 794 N N . ALA A 1 102 ? 11.125 -7.543 -13.117 1 97.75 102 ALA A N 1
ATOM 795 C CA . ALA A 1 102 ? 11.836 -7.773 -11.859 1 97.75 102 ALA A CA 1
ATOM 796 C C . ALA A 1 102 ? 11.523 -6.668 -10.852 1 97.75 102 ALA A C 1
ATOM 798 O O . ALA A 1 102 ? 11.375 -6.938 -9.656 1 97.75 102 ALA A O 1
ATOM 799 N N . ALA A 1 103 ? 11.461 -5.461 -11.32 1 98.38 103 ALA A N 1
ATOM 800 C CA . ALA A 1 103 ? 11.133 -4.336 -10.445 1 98.38 103 ALA A CA 1
ATOM 801 C C . ALA A 1 103 ? 9.742 -4.488 -9.852 1 98.38 103 ALA A C 1
ATOM 803 O O . ALA A 1 103 ? 9.555 -4.348 -8.641 1 98.38 103 ALA A O 1
ATOM 804 N N . CYS A 1 104 ? 8.789 -4.805 -10.695 1 98.62 104 CYS A N 1
ATOM 805 C CA . CYS A 1 104 ? 7.414 -4.992 -10.242 1 98.62 104 CYS A CA 1
ATOM 806 C C . CYS A 1 104 ? 7.312 -6.148 -9.258 1 98.62 104 CYS A C 1
ATOM 808 O O . CYS A 1 104 ? 6.645 -6.035 -8.227 1 98.62 104 CYS A O 1
ATOM 810 N N . GLN A 1 105 ? 8.016 -7.211 -9.586 1 98.31 105 GLN A N 1
ATOM 811 C CA . GLN A 1 105 ? 8.023 -8.359 -8.695 1 98.31 105 GLN A CA 1
ATOM 812 C C . GLN A 1 105 ? 8.609 -7.996 -7.332 1 98.31 105 GLN A C 1
ATOM 814 O O . GLN A 1 105 ? 8.125 -8.469 -6.297 1 98.31 105 GLN A O 1
ATOM 819 N N . SER A 1 106 ? 9.617 -7.211 -7.355 1 98.25 106 SER A N 1
ATOM 820 C CA . SER A 1 106 ? 10.258 -6.789 -6.113 1 98.25 106 SER A CA 1
ATOM 821 C C . SER A 1 106 ? 9.305 -5.965 -5.254 1 98.25 106 SER A C 1
ATOM 823 O O . SER A 1 106 ? 9.227 -6.164 -4.039 1 98.25 106 SER A O 1
ATOM 825 N N . VAL A 1 107 ? 8.578 -5.047 -5.84 1 98.62 107 VAL A N 1
ATOM 826 C CA . VAL A 1 107 ? 7.625 -4.223 -5.105 1 98.62 107 VAL A CA 1
ATOM 827 C C . VAL A 1 107 ? 6.531 -5.109 -4.508 1 98.62 107 VAL A C 1
ATOM 829 O O . VAL A 1 107 ? 6.176 -4.961 -3.336 1 98.62 107 VAL A O 1
ATOM 832 N N . ALA A 1 108 ? 6.004 -6.031 -5.328 1 98.31 108 ALA A N 1
ATOM 833 C CA . ALA A 1 108 ? 4.984 -6.965 -4.852 1 98.31 108 ALA A CA 1
ATOM 834 C C . ALA A 1 108 ? 5.492 -7.77 -3.66 1 98.31 108 ALA A C 1
ATOM 836 O O . ALA A 1 108 ? 4.773 -7.953 -2.674 1 98.31 108 ALA A O 1
ATOM 837 N N . ALA A 1 109 ? 6.719 -8.203 -3.748 1 97.62 109 ALA A N 1
ATOM 838 C CA . ALA A 1 109 ? 7.332 -8.984 -2.678 1 97.62 109 ALA A CA 1
ATOM 839 C C . ALA A 1 109 ? 7.438 -8.172 -1.394 1 97.62 109 ALA A C 1
ATOM 841 O O . ALA A 1 109 ? 7.109 -8.656 -0.31 1 97.62 109 ALA A O 1
ATOM 842 N N . PHE A 1 110 ? 7.887 -6.949 -1.517 1 97.5 110 PHE A N 1
ATOM 843 C CA . PHE A 1 110 ? 8.094 -6.105 -0.346 1 97.5 110 PHE A CA 1
ATOM 844 C C . PHE A 1 110 ? 6.762 -5.75 0.305 1 97.5 110 PHE A C 1
ATOM 846 O O . PHE A 1 110 ? 6.648 -5.73 1.532 1 97.5 110 PHE A O 1
ATOM 853 N N . MET A 1 111 ? 5.766 -5.434 -0.522 1 97.06 111 MET A N 1
ATOM 854 C CA . MET A 1 111 ? 4.441 -5.133 0.014 1 97.06 111 MET A CA 1
ATOM 855 C C . MET A 1 111 ? 3.902 -6.305 0.828 1 97.06 111 MET A C 1
ATOM 857 O O . MET A 1 111 ? 3.281 -6.105 1.874 1 97.06 111 MET A O 1
ATOM 861 N N . GLY A 1 112 ? 4.098 -7.477 0.332 1 95.5 112 GLY A N 1
ATOM 862 C CA . GLY A 1 112 ? 3.633 -8.664 1.034 1 95.5 112 GLY A CA 1
ATOM 863 C C . GLY A 1 112 ? 4.426 -8.961 2.293 1 95.5 112 GLY A C 1
ATOM 864 O O . GLY A 1 112 ? 3.852 -9.258 3.34 1 95.5 112 GLY A O 1
ATOM 865 N N . ARG A 1 113 ? 5.684 -8.812 2.275 1 94.75 113 ARG A N 1
ATOM 866 C CA . ARG A 1 113 ? 6.59 -9.234 3.338 1 94.75 113 ARG A CA 1
ATOM 867 C C . ARG A 1 113 ? 6.559 -8.258 4.508 1 94.75 113 ARG A C 1
ATOM 869 O O . ARG A 1 113 ? 6.566 -8.672 5.668 1 94.75 113 ARG A O 1
ATOM 876 N N . TYR A 1 114 ? 6.496 -6.984 4.164 1 94.56 114 TYR A N 1
ATOM 877 C CA . TYR A 1 114 ? 6.656 -5.992 5.219 1 94.56 114 TYR A CA 1
ATOM 878 C C . TYR A 1 114 ? 5.336 -5.281 5.504 1 94.56 114 TYR A C 1
ATOM 880 O O . TYR A 1 114 ? 5.246 -4.477 6.434 1 94.56 114 TYR A O 1
ATOM 888 N N . ARG A 1 115 ? 4.359 -5.484 4.664 1 92.88 115 ARG A N 1
ATOM 889 C CA . ARG A 1 115 ? 3.045 -4.859 4.793 1 92.88 115 ARG A CA 1
ATOM 890 C C . ARG A 1 115 ? 3.154 -3.34 4.758 1 92.88 115 ARG A C 1
ATOM 892 O O . ARG A 1 115 ? 2.467 -2.645 5.508 1 92.88 115 ARG A O 1
ATOM 899 N N . VAL A 1 116 ? 4.09 -2.91 4.051 1 95.62 116 VAL A N 1
ATOM 900 C CA . VAL A 1 116 ? 4.293 -1.48 3.832 1 95.62 116 VAL A CA 1
ATOM 901 C C . VAL A 1 116 ? 3.66 -1.063 2.508 1 95.62 116 VAL A C 1
ATOM 903 O O . VAL A 1 116 ? 3.98 -1.622 1.456 1 95.62 116 VAL A O 1
ATOM 906 N N . PRO A 1 117 ? 2.773 -0.095 2.594 1 97.56 117 PRO A N 1
ATOM 907 C CA . PRO A 1 117 ? 2.178 0.364 1.336 1 97.56 117 PRO A CA 1
ATOM 908 C C . PRO A 1 117 ? 3.164 1.132 0.46 1 97.56 117 PRO A C 1
ATOM 910 O O . PRO A 1 117 ? 3.99 1.891 0.975 1 97.56 117 PRO A O 1
ATOM 913 N N . PHE A 1 118 ? 3.166 0.836 -0.826 1 98.44 118 PHE A N 1
ATOM 914 C CA . PHE A 1 118 ? 3.746 1.662 -1.878 1 98.44 118 PHE A CA 1
ATOM 915 C C . PHE A 1 118 ? 2.656 2.375 -2.67 1 98.44 118 PHE A C 1
ATOM 917 O O . PHE A 1 118 ? 1.849 1.73 -3.344 1 98.44 118 PHE A O 1
ATOM 924 N N . LEU A 1 119 ? 2.629 3.65 -2.484 1 98.75 119 LEU A N 1
ATOM 925 C CA . LEU A 1 119 ? 1.618 4.367 -3.256 1 98.75 119 LEU A CA 1
ATOM 926 C C . LEU A 1 119 ? 2.25 5.098 -4.438 1 98.75 119 LEU A C 1
ATOM 928 O O . LEU A 1 119 ? 2.992 6.062 -4.246 1 98.75 119 LEU A O 1
ATOM 932 N N . PHE A 1 120 ? 1.938 4.621 -5.613 1 98.81 120 PHE A N 1
ATOM 933 C CA . PHE A 1 120 ? 2.377 5.25 -6.855 1 98.81 120 PHE A CA 1
ATOM 934 C C . PHE A 1 120 ? 1.492 6.441 -7.203 1 98.81 120 PHE A C 1
ATOM 936 O O . PHE A 1 120 ? 0.417 6.273 -7.781 1 98.81 120 PHE A O 1
ATOM 943 N N . ALA A 1 121 ? 2.014 7.613 -6.953 1 98.62 121 ALA A N 1
ATOM 944 C CA . ALA A 1 121 ? 1.185 8.812 -6.984 1 98.62 121 ALA A CA 1
ATOM 945 C C . ALA A 1 121 ? 1.076 9.367 -8.398 1 98.62 121 ALA A C 1
ATOM 947 O O . ALA A 1 121 ? 0.117 10.078 -8.727 1 98.62 121 ALA A O 1
ATOM 948 N N . GLY A 1 122 ? 2.076 9.094 -9.242 1 98.31 122 GLY A N 1
ATOM 949 C CA . GLY A 1 122 ? 2.004 9.484 -10.641 1 98.31 122 GLY A CA 1
ATOM 950 C C . GLY A 1 122 ? 2.791 10.742 -10.953 1 98.31 122 GLY A C 1
ATOM 951 O O . GLY A 1 122 ? 3.158 10.984 -12.109 1 98.31 122 GLY A O 1
ATOM 952 N N . SER A 1 123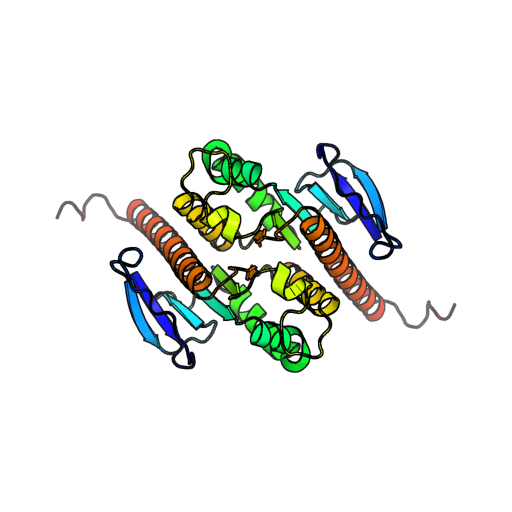 ? 3.039 11.617 -9.945 1 98.25 123 SER A N 1
ATOM 953 C CA . SER A 1 123 ? 3.807 12.844 -10.102 1 98.25 123 SER A CA 1
ATOM 954 C C . SER A 1 123 ? 4.297 13.367 -8.758 1 98.25 123 SER A C 1
ATOM 956 O O . SER A 1 123 ? 3.828 12.93 -7.703 1 98.25 123 SER A O 1
ATOM 958 N N . ARG A 1 124 ? 5.266 14.281 -8.875 1 98.06 124 ARG A N 1
ATOM 959 C CA . ARG A 1 124 ? 5.785 14.898 -7.664 1 98.06 124 ARG A CA 1
ATOM 960 C C . ARG A 1 124 ? 4.688 15.656 -6.918 1 98.06 124 ARG A C 1
ATOM 962 O O . ARG A 1 124 ? 4.59 15.57 -5.691 1 98.06 124 ARG A O 1
ATOM 969 N N . THR A 1 125 ? 3.855 16.391 -7.691 1 97.94 125 THR A N 1
ATOM 970 C CA . THR A 1 125 ? 2.771 17.156 -7.094 1 97.94 125 THR A CA 1
ATOM 971 C C . THR A 1 125 ? 1.779 16.25 -6.383 1 97.94 125 THR A C 1
ATOM 973 O O . THR A 1 125 ? 1.366 16.516 -5.258 1 97.94 125 THR A O 1
ATOM 976 N N . ALA A 1 126 ? 1.44 15.18 -7.031 1 98.44 126 ALA A N 1
ATOM 977 C CA . ALA A 1 126 ? 0.516 14.219 -6.434 1 98.44 126 ALA A CA 1
ATOM 978 C C . ALA A 1 126 ? 1.139 13.547 -5.215 1 98.44 126 ALA A C 1
ATOM 980 O O . ALA A 1 126 ? 0.448 13.266 -4.23 1 98.44 126 ALA A O 1
ATOM 981 N N . ALA A 1 127 ? 2.42 13.242 -5.289 1 98.75 127 ALA A N 1
ATOM 982 C CA . ALA A 1 127 ? 3.125 12.617 -4.172 1 98.75 127 ALA A CA 1
ATOM 983 C C . ALA A 1 127 ? 3.137 13.539 -2.951 1 98.75 127 ALA A C 1
ATOM 985 O O . ALA A 1 127 ? 2.977 13.078 -1.819 1 98.75 127 ALA A O 1
ATOM 986 N N . GLU A 1 128 ? 3.354 14.828 -3.18 1 98.69 128 GLU A N 1
ATOM 987 C CA . GLU A 1 128 ? 3.275 15.812 -2.109 1 98.69 128 GLU A CA 1
ATOM 988 C C . GLU A 1 128 ? 1.906 15.797 -1.438 1 98.69 128 GLU A C 1
ATOM 990 O O . GLU A 1 128 ? 1.812 15.805 -0.208 1 98.69 128 GLU A O 1
ATOM 995 N N . TYR A 1 129 ? 0.926 15.75 -2.201 1 98.62 129 TYR A N 1
ATOM 996 C CA . TYR A 1 129 ? -0.444 15.688 -1.704 1 98.62 129 TYR A CA 1
ATOM 997 C C . TYR A 1 129 ? -0.671 14.414 -0.894 1 98.62 129 TYR A C 1
ATOM 999 O O . TYR A 1 129 ? -1.272 14.461 0.182 1 98.62 129 TYR A O 1
ATOM 1007 N N . VAL A 1 130 ? -0.229 13.297 -1.391 1 98.75 130 VAL A N 1
ATOM 1008 C CA . VAL A 1 130 ? -0.396 12.023 -0.706 1 98.75 130 VAL A CA 1
ATOM 1009 C C . VAL A 1 130 ? 0.329 12.055 0.637 1 98.75 130 VAL A C 1
ATOM 1011 O O . VAL A 1 130 ? -0.202 11.586 1.648 1 98.75 130 VAL A O 1
ATOM 1014 N N . THR A 1 131 ? 1.546 12.562 0.624 1 98.81 131 THR A N 1
ATOM 1015 C CA . THR A 1 131 ? 2.336 12.688 1.844 1 98.81 131 THR A CA 1
ATOM 1016 C C . THR A 1 131 ? 1.589 13.5 2.895 1 98.81 131 THR A C 1
ATOM 1018 O O . THR A 1 131 ? 1.439 13.062 4.039 1 98.81 131 THR A O 1
ATOM 1021 N N . TRP A 1 132 ? 1.094 14.641 2.453 1 98.75 132 TRP A N 1
ATOM 1022 C CA . TRP A 1 132 ? 0.313 15.508 3.334 1 98.75 132 TRP A CA 1
ATOM 1023 C C . TRP A 1 132 ? -0.928 14.781 3.846 1 98.75 132 TRP A C 1
ATOM 1025 O O . TRP A 1 132 ? -1.223 14.812 5.043 1 98.75 132 TRP A O 1
ATOM 1035 N N . SER A 1 133 ? -1.653 14.125 3.006 1 98.69 133 SER A N 1
ATOM 1036 C CA . SER A 1 133 ? -2.889 13.43 3.348 1 98.69 133 SER A CA 1
ATOM 1037 C C . SER A 1 133 ? -2.637 12.32 4.367 1 98.69 133 SER A C 1
ATOM 1039 O O . SER A 1 133 ? -3.395 12.172 5.328 1 98.69 133 SER A O 1
ATOM 1041 N N . PHE A 1 134 ? -1.607 11.57 4.109 1 98.81 134 PHE A N 1
ATOM 1042 C CA . PHE A 1 134 ? -1.257 10.461 4.984 1 98.81 134 PHE A CA 1
ATOM 1043 C C . PHE A 1 134 ? -0.943 10.953 6.391 1 98.81 134 PHE A C 1
ATOM 1045 O O . PHE A 1 134 ? -1.47 10.422 7.371 1 98.81 134 PHE A O 1
ATOM 1052 N N . LEU A 1 135 ? -0.086 11.953 6.5 1 98.81 135 LEU A N 1
ATOM 1053 C CA . LEU A 1 135 ? 0.297 12.508 7.793 1 98.81 135 LEU A CA 1
ATOM 1054 C C . LEU A 1 135 ? -0.897 13.164 8.477 1 98.81 135 LEU A C 1
ATOM 1056 O O . LEU A 1 135 ? -1.086 13.016 9.688 1 98.81 135 LEU A O 1
ATOM 1060 N N . ARG A 1 136 ? -1.669 13.867 7.703 1 98.5 136 ARG A N 1
ATOM 1061 C CA . ARG A 1 136 ? -2.852 14.531 8.242 1 98.5 136 ARG A CA 1
ATOM 1062 C C . ARG A 1 136 ? -3.83 13.523 8.828 1 98.5 136 ARG A C 1
ATOM 1064 O O . ARG A 1 136 ? -4.348 13.719 9.93 1 98.5 136 ARG A O 1
ATOM 1071 N N . GLN A 1 137 ? -4.055 12.461 8.086 1 98.31 137 GLN A N 1
ATOM 1072 C CA . GLN A 1 137 ? -4.996 11.445 8.555 1 98.31 137 GLN A CA 1
ATOM 1073 C C . GLN A 1 137 ? -4.477 10.758 9.812 1 98.31 137 GLN A C 1
ATOM 1075 O O . GLN A 1 137 ? -5.25 10.438 10.719 1 98.31 137 GLN A O 1
ATOM 1080 N N . TYR A 1 138 ? -3.227 10.484 9.867 1 98.56 138 TYR A N 1
ATOM 1081 C CA . TYR A 1 138 ? -2.658 9.922 11.086 1 98.56 138 TYR A CA 1
ATOM 1082 C C . TYR A 1 138 ? -2.834 10.867 12.258 1 98.56 138 TYR A C 1
ATOM 1084 O O . TYR A 1 138 ? -3.236 10.453 13.352 1 98.56 138 TYR A O 1
ATOM 1092 N N . LEU A 1 139 ? -2.529 12.164 12.055 1 98.38 139 LEU A N 1
ATOM 1093 C CA . LEU A 1 139 ? -2.633 13.164 13.109 1 98.38 139 LEU A CA 1
ATOM 1094 C C . LEU A 1 139 ? -4.059 13.258 13.641 1 98.38 139 LEU A C 1
ATOM 1096 O O . LEU A 1 139 ? -4.277 13.297 14.852 1 98.38 139 LEU A O 1
ATOM 1100 N N . GLU A 1 140 ? -4.973 13.273 12.703 1 97.44 140 GLU A N 1
ATOM 1101 C CA . GLU A 1 140 ? -6.379 13.344 13.102 1 97.44 140 GLU A CA 1
ATOM 1102 C C . GLU A 1 140 ? -6.781 12.125 13.914 1 97.44 140 GLU A C 1
ATOM 1104 O O . GLU A 1 140 ? -7.512 12.242 14.906 1 97.44 140 GLU A O 1
ATOM 1109 N N . SER A 1 141 ? -6.359 10.992 13.469 1 96.69 141 SER A N 1
ATOM 1110 C CA . SER A 1 141 ? -6.648 9.766 14.203 1 96.69 141 SER A CA 1
ATOM 1111 C C . SER A 1 141 ? -6.027 9.797 15.594 1 96.69 141 SER A C 1
ATOM 1113 O O . SER A 1 141 ? -6.66 9.391 16.578 1 96.69 141 SER A O 1
ATOM 1115 N N . ALA A 1 142 ? -4.785 10.258 15.711 1 95.88 142 ALA A N 1
ATOM 1116 C CA . ALA A 1 142 ? -4.094 10.367 17 1 95.88 142 ALA A CA 1
ATOM 1117 C C . ALA A 1 142 ? -4.824 11.336 17.922 1 95.88 142 ALA A C 1
ATOM 1119 O O . ALA A 1 142 ? -4.977 11.062 19.125 1 95.88 142 ALA A O 1
ATOM 1120 N N . ARG A 1 143 ? -5.227 12.43 17.391 1 96.25 143 ARG A N 1
ATOM 1121 C CA . ARG A 1 143 ? -5.965 13.422 18.156 1 96.25 143 ARG A CA 1
ATOM 1122 C C . ARG A 1 143 ? -7.254 12.828 18.719 1 96.25 143 ARG A C 1
ATOM 1124 O O . ARG A 1 143 ? -7.586 13.031 19.891 1 96.25 143 ARG A O 1
ATOM 1131 N N . ARG A 1 144 ? -7.961 12.109 17.922 1 94.75 144 ARG A N 1
ATOM 1132 C CA . ARG A 1 144 ? -9.211 11.484 18.344 1 94.75 144 ARG A CA 1
ATOM 1133 C C . ARG A 1 144 ? -8.969 10.461 19.453 1 94.75 144 ARG A C 1
ATOM 1135 O O . ARG A 1 144 ? -9.727 10.398 20.422 1 94.75 144 ARG A O 1
ATOM 1142 N N . ARG A 1 145 ? -7.961 9.727 19.281 1 92.31 145 ARG A N 1
ATOM 1143 C CA . ARG A 1 145 ? -7.609 8.734 20.297 1 92.31 145 ARG A CA 1
ATOM 1144 C C . ARG A 1 145 ? -7.27 9.398 21.625 1 92.31 145 ARG A C 1
ATOM 1146 O O . ARG A 1 145 ? -7.719 8.953 22.688 1 92.31 145 ARG A O 1
ATOM 1153 N N . TRP A 1 146 ? -6.523 10.461 21.5 1 91.44 146 TRP A N 1
ATOM 1154 C CA . TRP A 1 146 ? -6.121 11.188 22.688 1 91.44 146 TRP A CA 1
ATOM 1155 C C . TRP A 1 146 ? -7.332 11.797 23.391 1 91.44 146 TRP A C 1
ATOM 1157 O O . TRP A 1 146 ? -7.461 11.711 24.609 1 91.44 146 TRP A O 1
ATOM 1167 N N . ARG A 1 147 ? -8.172 12.352 22.656 1 94.44 147 ARG A N 1
ATOM 1168 C CA . ARG A 1 147 ? -9.383 12.945 23.219 1 94.44 147 ARG A CA 1
ATOM 1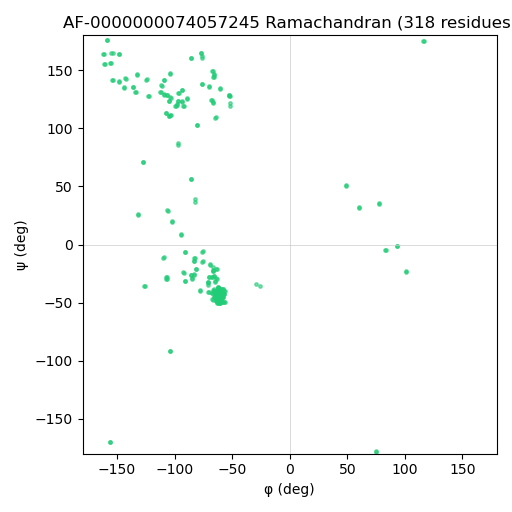169 C C . ARG A 1 147 ? -10.234 11.898 23.922 1 94.44 147 ARG A C 1
ATOM 1171 O O . ARG A 1 147 ? -10.789 12.164 25 1 94.44 147 ARG A O 1
ATOM 1178 N N . SER A 1 148 ? -10.352 10.797 23.312 1 93.62 148 SER A N 1
ATOM 1179 C CA . SER A 1 148 ? -11.141 9.719 23.906 1 93.62 148 SER A CA 1
ATOM 1180 C C . SER A 1 148 ? -10.539 9.266 25.234 1 93.62 148 SER A C 1
ATOM 1182 O O . SER A 1 148 ? -11.266 8.961 26.172 1 93.62 148 SER A O 1
ATOM 1184 N N . ILE A 1 149 ? -9.289 9.234 25.297 1 91.88 149 ILE A N 1
ATOM 1185 C CA . ILE A 1 149 ? -8.57 8.844 26.5 1 91.88 149 ILE A CA 1
ATOM 1186 C C . ILE A 1 149 ? -8.797 9.891 27.594 1 91.88 149 ILE A C 1
ATOM 1188 O O . ILE A 1 149 ? -9.102 9.539 28.734 1 91.88 149 ILE A O 1
ATOM 1192 N N . VAL A 1 150 ? -8.633 11.094 27.188 1 92.81 150 VAL A N 1
ATOM 1193 C CA . VAL A 1 150 ? -8.812 12.18 28.156 1 92.81 150 VAL A CA 1
ATOM 1194 C C . VAL A 1 150 ? -10.25 12.172 28.672 1 92.81 150 VAL A C 1
ATOM 1196 O O . VAL A 1 150 ? -10.477 12.32 29.875 1 92.81 150 VAL A O 1
ATOM 1199 N N . LYS A 1 151 ? -11.141 11.969 27.797 1 92.25 151 LYS A N 1
ATOM 1200 C CA . LYS A 1 151 ? -12.547 11.914 28.188 1 92.25 151 LYS A CA 1
ATOM 1201 C C . LYS A 1 151 ? -12.812 10.75 29.141 1 92.25 151 LYS A C 1
ATOM 1203 O O . LYS A 1 151 ? -13.562 10.898 30.109 1 92.25 151 LYS A O 1
ATOM 1208 N N . ALA A 1 152 ? -12.195 9.664 28.859 1 92.88 152 ALA A N 1
ATOM 1209 C CA . ALA A 1 152 ? -12.414 8.453 29.641 1 92.88 152 ALA A CA 1
ATOM 1210 C C . ALA A 1 152 ? -11.797 8.594 31.031 1 92.88 152 ALA A C 1
ATOM 1212 O O . ALA A 1 152 ? -12.266 7.973 31.984 1 92.88 152 ALA A O 1
ATOM 1213 N N . HIS A 1 153 ? -10.75 9.305 31.062 1 91.88 153 HIS A N 1
ATOM 1214 C CA . HIS A 1 153 ? -10.016 9.375 32.312 1 91.88 153 HIS A CA 1
ATOM 1215 C C . HIS A 1 153 ? -10.195 10.734 33 1 91.88 153 HIS A C 1
ATOM 1217 O O . HIS A 1 153 ? -9.773 10.93 34.125 1 91.88 153 HIS A O 1
ATOM 1223 N N . GLY A 1 154 ? -10.43 11.844 32.094 1 70.5 154 GLY A N 1
ATOM 1224 C CA . GLY A 1 154 ? -10.656 13.164 32.656 1 70.5 154 GLY A CA 1
ATOM 1225 C C . GLY A 1 154 ? -11.93 13.266 33.5 1 70.5 154 GLY A C 1
ATOM 1226 O O . GLY A 1 154 ? -12.938 12.641 33.156 1 70.5 154 GLY A O 1
ATOM 1227 N N . ASN A 1 155 ? -11.852 13.398 34.688 1 59.06 155 ASN A N 1
ATOM 1228 C CA . ASN A 1 155 ? -12.969 13.727 35.562 1 59.06 155 ASN A CA 1
ATOM 1229 C C . ASN A 1 155 ? -13.727 14.961 35.094 1 59.06 155 ASN A C 1
ATOM 1231 O O . ASN A 1 155 ? -13.117 15.93 34.625 1 59.06 155 ASN A O 1
ATOM 1235 N N . ASP A 1 156 ? -15.141 14.922 34.719 1 50.31 156 ASP A N 1
ATOM 1236 C CA . ASP A 1 156 ? -16.078 16 34.438 1 50.31 156 ASP A CA 1
ATOM 1237 C C . ASP A 1 156 ? -15.664 17.281 35.156 1 50.31 156 ASP A C 1
ATOM 1239 O O . ASP A 1 156 ? -1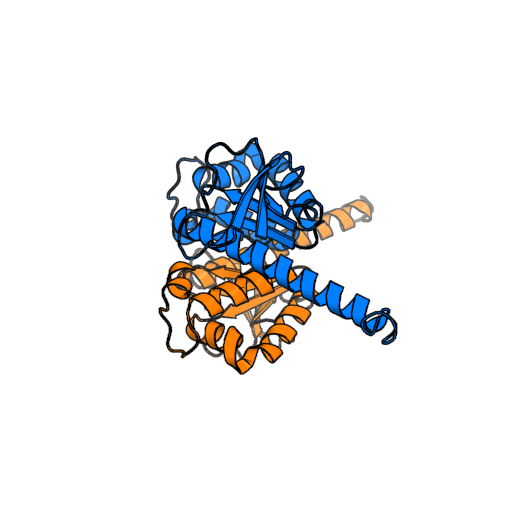6.25 18.344 34.938 1 50.31 156 ASP A O 1
ATOM 1243 N N . LYS A 1 157 ? -15.086 17.125 36.406 1 49.41 157 LYS A N 1
ATOM 1244 C CA . LYS A 1 157 ? -15.023 18.281 37.312 1 49.41 157 LYS A CA 1
ATOM 1245 C C . LYS A 1 157 ? -14.023 19.312 36.812 1 49.41 157 LYS A C 1
ATOM 1247 O O . LYS A 1 157 ? -13.93 20.406 37.375 1 49.41 157 LYS A O 1
ATOM 1252 N N . GLU A 1 158 ? -13.008 18.953 36.094 1 42.81 158 GLU A N 1
ATOM 1253 C CA . GLU A 1 158 ? -12 19.984 35.938 1 42.81 158 GLU A CA 1
ATOM 1254 C C . GLU A 1 158 ? -12.336 20.938 34.781 1 42.81 158 GLU A C 1
ATOM 1256 O O . GLU A 1 158 ? -11.695 21.969 34.625 1 42.81 158 GLU A O 1
ATOM 1261 N N . THR A 1 159 ? -13.023 20.594 33.719 1 45.66 159 THR A N 1
ATOM 1262 C CA . THR A 1 159 ? -13.344 21.641 32.75 1 45.66 159 THR A CA 1
ATOM 1263 C C . THR A 1 159 ? -14.305 22.656 33.375 1 45.66 159 THR A C 1
ATOM 1265 O O . THR A 1 159 ? -14.68 23.641 32.719 1 45.66 159 THR A O 1
ATOM 1268 N N . ALA A 1 160 ? -15.016 22.234 34.406 1 43.72 160 ALA A N 1
ATOM 1269 C CA . ALA A 1 160 ? -15.867 23.25 35 1 43.72 160 ALA A CA 1
ATOM 1270 C C . ALA A 1 160 ? -15.047 24.234 35.844 1 43.72 160 ALA A C 1
ATOM 1272 O O . ALA A 1 160 ? -15.602 25.156 36.438 1 43.72 160 ALA A O 1
ATOM 1273 N N . ALA A 1 161 ? -13.672 24.125 36.125 1 35.25 161 ALA A N 1
ATOM 1274 C CA . ALA A 1 161 ? -13.086 25.266 36.812 1 35.25 161 ALA A CA 1
ATOM 1275 C C . ALA A 1 161 ? -12.539 26.281 35.844 1 35.25 161 ALA A C 1
ATOM 1277 O O . ALA A 1 161 ? -11.992 25.922 34.781 1 35.25 161 ALA A O 1
ATOM 1278 N N . MET B 1 1 ? 1.54 -22.906 -9.961 1 97.31 1 MET B N 1
ATOM 1279 C CA . MET B 1 1 ? 0.828 -22.047 -9.016 1 97.31 1 MET B CA 1
ATOM 1280 C C . MET B 1 1 ? -0.681 -22.219 -9.164 1 97.31 1 MET B C 1
ATOM 1282 O O . MET B 1 1 ? -1.217 -22.109 -10.266 1 97.31 1 MET B O 1
ATOM 1286 N N . ARG B 1 2 ? -1.358 -22.547 -8.047 1 98.25 2 ARG B N 1
ATOM 1287 C CA . ARG B 1 2 ? -2.809 -22.703 -8.07 1 98.25 2 ARG B CA 1
ATOM 1288 C C . ARG B 1 2 ? -3.492 -21.547 -7.359 1 98.25 2 ARG B C 1
ATOM 1290 O O . ARG B 1 2 ? -3.363 -21.391 -6.141 1 98.25 2 ARG B O 1
ATOM 1297 N N . ILE B 1 3 ? -4.219 -20.719 -8.102 1 98.69 3 ILE B N 1
ATOM 1298 C CA . ILE B 1 3 ? -4.918 -19.547 -7.586 1 98.69 3 ILE B CA 1
ATOM 1299 C C . ILE B 1 3 ? -6.379 -19.906 -7.312 1 98.69 3 ILE B C 1
ATOM 1301 O O . ILE B 1 3 ? -7.043 -20.516 -8.148 1 98.69 3 ILE B O 1
ATOM 1305 N N . ILE B 1 4 ? -6.809 -19.547 -6.129 1 98.62 4 ILE B N 1
ATOM 1306 C CA . ILE B 1 4 ? -8.227 -19.672 -5.793 1 98.62 4 ILE B CA 1
ATOM 1307 C C . ILE B 1 4 ? -8.938 -18.359 -6.078 1 98.62 4 ILE B C 1
ATOM 1309 O O . ILE B 1 4 ? -8.508 -17.297 -5.609 1 98.62 4 ILE B O 1
ATOM 1313 N N . GLN B 1 5 ? -9.914 -18.375 -6.863 1 98.19 5 GLN B N 1
ATOM 1314 C CA . GLN B 1 5 ? -10.781 -17.25 -7.141 1 98.19 5 GLN B CA 1
ATOM 1315 C C . GLN B 1 5 ? -12.125 -17.391 -6.418 1 98.19 5 GLN B C 1
ATOM 1317 O O . GLN B 1 5 ? -12.789 -18.422 -6.539 1 98.19 5 GLN B O 1
ATOM 1322 N N . ASP B 1 6 ? -12.484 -16.344 -5.664 1 98.06 6 ASP B N 1
ATOM 1323 C CA . ASP B 1 6 ? -13.758 -16.391 -4.957 1 98.06 6 ASP B CA 1
ATOM 1324 C C . ASP B 1 6 ? -14.922 -16.531 -5.934 1 98.06 6 ASP B C 1
ATOM 1326 O O . ASP B 1 6 ? -14.984 -15.812 -6.934 1 98.06 6 ASP B O 1
ATOM 1330 N N . SER B 1 7 ? -15.766 -17.359 -5.645 1 95.56 7 SER B N 1
ATOM 1331 C CA . SER B 1 7 ? -16.875 -17.688 -6.543 1 95.56 7 SER B CA 1
ATOM 1332 C C . SER B 1 7 ? -17.828 -16.5 -6.699 1 95.56 7 SER B C 1
ATOM 1334 O O . SER B 1 7 ? -18.578 -16.438 -7.668 1 95.56 7 SER B O 1
ATOM 1336 N N . ARG B 1 8 ? -17.812 -15.633 -5.758 1 92.75 8 ARG B N 1
ATOM 1337 C CA . ARG B 1 8 ? -18.688 -14.461 -5.82 1 92.75 8 ARG B CA 1
ATOM 1338 C C . ARG B 1 8 ? -18.156 -13.43 -6.801 1 92.75 8 ARG B C 1
ATOM 1340 O O . ARG B 1 8 ? -18.875 -12.5 -7.188 1 92.75 8 ARG B O 1
ATOM 1347 N N . GLU B 1 9 ? -16.875 -13.602 -7.184 1 91.75 9 GLU B N 1
ATOM 1348 C CA . GLU B 1 9 ? -16.281 -12.688 -8.164 1 91.75 9 GLU B CA 1
ATOM 1349 C C . GLU B 1 9 ? -16.938 -12.867 -9.531 1 91.75 9 GLU B C 1
ATOM 1351 O O . GLU B 1 9 ? -16.875 -13.945 -10.117 1 91.75 9 GLU B O 1
ATOM 1356 N N . GLN B 1 10 ? -17.484 -11.734 -10.117 1 88.44 10 GLN B N 1
ATOM 1357 C CA . GLN B 1 10 ? -18.281 -11.805 -11.336 1 88.44 10 GLN B CA 1
ATOM 1358 C C . GLN B 1 10 ? -17.422 -11.594 -12.57 1 88.44 10 GLN B C 1
ATOM 1360 O O . GLN B 1 10 ? -17.797 -11.977 -13.68 1 88.44 10 GLN B O 1
ATOM 1365 N N . ALA B 1 11 ? -16.328 -10.969 -12.469 1 91.06 11 ALA B N 1
ATOM 1366 C CA . ALA B 1 11 ? -15.414 -10.719 -13.578 1 91.06 11 ALA B CA 1
ATOM 1367 C C . ALA B 1 11 ? -14 -11.18 -13.242 1 91.06 11 ALA B C 1
ATOM 1369 O O . ALA B 1 11 ? -13.078 -10.367 -13.141 1 91.06 11 ALA B O 1
ATOM 1370 N N . PRO B 1 12 ? -13.852 -12.43 -13.188 1 93.94 12 PRO B N 1
ATOM 1371 C CA . PRO B 1 12 ? -12.555 -12.945 -12.742 1 93.94 12 PRO B CA 1
ATOM 1372 C C . PRO B 1 12 ? -11.43 -1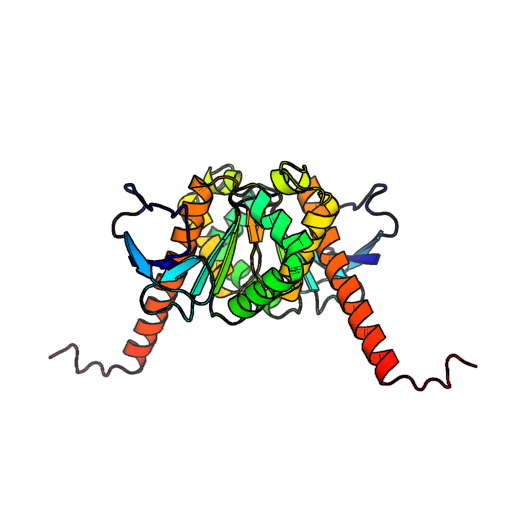2.656 -13.734 1 93.94 12 PRO B C 1
ATOM 1374 O O . PRO B 1 12 ? -11.68 -12.5 -14.93 1 93.94 12 PRO B O 1
ATOM 1377 N N . TYR B 1 13 ? -10.211 -12.5 -13.172 1 97.31 13 TYR B N 1
ATOM 1378 C CA . TYR B 1 13 ? -9.023 -12.453 -14.016 1 97.31 13 TYR B CA 1
ATOM 1379 C C . TYR B 1 13 ? -8.797 -13.797 -14.703 1 97.31 13 TYR B C 1
ATOM 1381 O O . TYR B 1 13 ? -9.023 -14.852 -14.109 1 97.31 13 TYR B O 1
ATOM 1389 N N . ALA B 1 14 ? -8.312 -13.797 -15.836 1 94.62 14 ALA B N 1
ATOM 1390 C CA . ALA B 1 14 ? -8.102 -15.023 -16.594 1 94.62 14 ALA B CA 1
ATOM 1391 C C . ALA B 1 14 ? -6.711 -15.602 -16.344 1 94.62 14 ALA B C 1
ATOM 1393 O O . ALA B 1 14 ? -6.531 -16.812 -16.328 1 94.62 14 ALA B O 1
ATOM 1394 N N . PHE B 1 15 ? -5.793 -14.789 -16.094 1 97.38 15 PHE B N 1
ATOM 1395 C CA . PHE B 1 15 ? -4.387 -15.172 -16.016 1 97.38 15 PHE B CA 1
ATOM 1396 C C . PHE B 1 15 ? -3.984 -16 -17.219 1 97.38 15 PHE B C 1
ATOM 1398 O O . PHE B 1 15 ? -3.408 -17.078 -17.078 1 97.38 15 PHE B O 1
ATOM 1405 N N . ALA B 1 16 ? -4.285 -15.5 -18.359 1 93.69 16 ALA B N 1
ATOM 1406 C CA . ALA B 1 16 ? -4.023 -16.203 -19.609 1 93.69 16 ALA B CA 1
ATOM 1407 C C . ALA B 1 16 ? -2.814 -15.602 -20.328 1 93.69 16 ALA B C 1
ATOM 1409 O O . ALA B 1 16 ? -2.52 -14.414 -20.188 1 93.69 16 ALA B O 1
ATOM 1410 N N . GLY B 1 17 ? -2.092 -16.391 -21.016 1 93.19 17 GLY B N 1
ATOM 1411 C CA . GLY B 1 17 ? -0.937 -15.945 -21.781 1 93.19 17 GLY B CA 1
ATOM 1412 C C . GLY B 1 17 ? 0.371 -16.531 -21.281 1 93.19 17 GLY B C 1
ATOM 1413 O O . GLY B 1 17 ? 0.394 -17.234 -20.266 1 93.19 17 GLY B O 1
ATOM 1414 N N . PRO B 1 18 ? 1.417 -16.25 -21.984 1 95.31 18 PRO B N 1
ATOM 1415 C CA . PRO B 1 18 ? 2.713 -16.859 -21.703 1 95.31 18 PRO B CA 1
ATOM 1416 C C . PRO B 1 18 ? 3.26 -16.484 -20.328 1 95.31 18 PRO B C 1
ATOM 1418 O O . PRO B 1 18 ? 3.949 -17.297 -19.688 1 95.31 18 PRO B O 1
ATOM 1421 N N . ARG B 1 19 ? 2.908 -15.336 -19.891 1 94.69 19 ARG B N 1
ATOM 1422 C CA . ARG B 1 19 ? 3.387 -14.852 -18.594 1 94.69 19 ARG B CA 1
ATOM 1423 C C . ARG B 1 19 ? 2.854 -15.719 -17.453 1 94.69 19 ARG B C 1
ATOM 1425 O O . ARG B 1 19 ? 3.52 -15.883 -16.438 1 94.69 19 ARG B O 1
ATOM 1432 N N . TYR B 1 20 ? 1.738 -16.219 -17.641 1 97.38 20 TYR B N 1
ATOM 1433 C CA . TYR B 1 20 ? 1.046 -16.938 -16.578 1 97.38 20 TYR B CA 1
ATOM 1434 C C . TYR B 1 20 ? 1.149 -18.453 -16.781 1 97.38 20 TYR B C 1
ATOM 1436 O O . TYR B 1 20 ? 0.292 -19.203 -16.328 1 97.38 20 TYR B O 1
ATOM 1444 N N . GLU B 1 21 ? 2.123 -18.844 -17.578 1 96 21 GLU B N 1
ATOM 1445 C CA . GLU B 1 21 ? 2.334 -20.281 -17.75 1 96 21 GLU B CA 1
ATOM 1446 C C . GLU B 1 21 ? 2.467 -21 -16.422 1 96 21 GLU B C 1
ATOM 1448 O O . GLU B 1 21 ? 3.203 -20.547 -15.531 1 96 21 GLU B O 1
ATOM 1453 N N . GLY B 1 22 ? 1.713 -22.031 -16.219 1 95.81 22 GLY B N 1
ATOM 1454 C CA . GLY B 1 22 ? 1.787 -22.812 -14.992 1 95.81 22 GLY B CA 1
ATOM 1455 C C . GLY B 1 22 ? 0.792 -22.359 -13.938 1 95.81 22 GLY B C 1
ATOM 1456 O O . GLY B 1 22 ? 0.725 -22.922 -12.852 1 95.81 22 GLY B O 1
ATOM 1457 N N . VAL B 1 23 ? 0.053 -21.344 -14.273 1 97.81 23 VAL B N 1
ATOM 1458 C CA . VAL B 1 23 ? -0.967 -20.875 -13.352 1 97.81 23 VAL B CA 1
ATOM 1459 C C . VAL B 1 23 ? -2.277 -21.609 -13.594 1 97.81 23 VAL B C 1
ATOM 1461 O O . VAL B 1 23 ? -2.73 -21.734 -14.734 1 97.81 23 VAL B O 1
ATOM 1464 N N . GLU B 1 24 ? -2.842 -22.188 -12.641 1 97.38 24 GLU B N 1
ATOM 1465 C CA . GLU B 1 24 ? -4.176 -22.781 -12.648 1 97.38 24 GLU B CA 1
ATOM 1466 C C . GLU B 1 24 ? -5.125 -22.016 -11.734 1 97.38 24 GLU B C 1
ATOM 1468 O O . GLU B 1 24 ? -4.77 -21.688 -10.602 1 97.38 24 GLU B O 1
ATOM 1473 N N . VAL B 1 25 ? -6.289 -21.703 -12.281 1 97.06 25 VAL B N 1
ATOM 1474 C CA . VAL B 1 25 ? -7.273 -20.953 -11.492 1 97.06 25 VAL B CA 1
ATOM 1475 C C . VAL B 1 25 ? -8.445 -21.875 -11.141 1 97.06 25 VAL B C 1
ATOM 1477 O O . VAL B 1 25 ? -8.977 -22.562 -12 1 97.06 25 VAL B O 1
ATOM 1480 N N . GLU B 1 26 ? -8.781 -21.922 -9.898 1 96 26 GLU B N 1
ATOM 1481 C CA . GLU B 1 26 ? -9.914 -22.703 -9.422 1 96 26 GLU B CA 1
ATOM 1482 C C . GLU B 1 26 ? -10.898 -21.828 -8.648 1 96 26 GLU B C 1
ATOM 1484 O O . GLU B 1 26 ? -10.492 -20.938 -7.898 1 96 26 GLU B O 1
ATOM 1489 N N . ALA B 1 27 ? -12.172 -22.141 -8.867 1 95.94 27 ALA B N 1
ATOM 1490 C CA . ALA B 1 27 ? -13.203 -21.453 -8.094 1 95.94 27 ALA B CA 1
ATOM 1491 C C . ALA B 1 27 ? -13.273 -22.016 -6.672 1 95.94 27 ALA B C 1
ATOM 1493 O O . ALA B 1 27 ? -13.148 -23.219 -6.465 1 95.94 27 ALA B O 1
ATOM 1494 N N . GLY B 1 28 ? -13.406 -21.156 -5.734 1 96.56 28 GLY B N 1
ATOM 1495 C CA . GLY B 1 28 ? -13.578 -21.531 -4.34 1 96.56 28 GLY B CA 1
ATOM 1496 C C . GLY B 1 28 ? -14.203 -20.438 -3.496 1 96.56 28 GLY B C 1
ATOM 1497 O O . GLY B 1 28 ? -14.555 -19.375 -4.008 1 96.56 28 GLY B O 1
ATOM 1498 N N . THR B 1 29 ? -14.461 -20.766 -2.248 1 96.44 29 THR B N 1
ATOM 1499 C CA . THR B 1 29 ? -15.016 -19.797 -1.313 1 96.44 29 THR B CA 1
ATOM 1500 C C . THR B 1 29 ? -13.922 -19.203 -0.43 1 96.44 29 THR B C 1
ATOM 1502 O O . THR B 1 29 ? -13.219 -19.938 0.269 1 96.44 29 THR B O 1
ATOM 1505 N N . LEU B 1 30 ? -13.781 -17.953 -0.542 1 97.62 30 LEU B N 1
ATOM 1506 C CA . LEU B 1 30 ? -12.805 -17.266 0.29 1 97.62 30 LEU B CA 1
ATOM 1507 C C . LEU B 1 30 ? -13.508 -16.406 1.342 1 97.62 30 LEU B C 1
ATOM 1509 O O . LEU B 1 30 ? -14.539 -15.797 1.063 1 97.62 30 LEU B O 1
ATOM 1513 N N . THR B 1 31 ? -12.953 -16.359 2.547 1 95.88 31 THR B N 1
ATOM 1514 C CA . THR B 1 31 ? -13.508 -15.539 3.615 1 95.88 31 THR B CA 1
ATOM 1515 C C . THR B 1 31 ? -13.023 -14.094 3.494 1 95.88 31 THR B C 1
ATOM 1517 O O . THR B 1 31 ? -13.656 -13.172 4.012 1 95.88 31 THR B O 1
ATOM 1520 N N . VAL B 1 32 ? -11.844 -13.953 2.857 1 97.25 32 VAL B N 1
ATOM 1521 C CA . VAL B 1 32 ? -11.25 -12.633 2.684 1 97.25 32 VAL B CA 1
ATOM 1522 C C . VAL B 1 32 ? -10.711 -12.492 1.261 1 97.25 32 VAL B C 1
ATOM 1524 O O . VAL B 1 32 ? -10.07 -13.406 0.739 1 97.25 32 VAL B O 1
ATOM 1527 N N . GLY B 1 33 ? -11.008 -11.344 0.684 1 97.88 33 GLY B N 1
ATOM 1528 C CA . GLY B 1 33 ? -10.438 -11.023 -0.618 1 97.88 33 GLY B CA 1
ATOM 1529 C C . GLY B 1 33 ? -11.086 -11.797 -1.753 1 97.88 33 GLY B C 1
ATOM 1530 O O . GLY B 1 33 ? -11.992 -12.609 -1.526 1 97.88 33 GLY B O 1
ATOM 1531 N N . ASP B 1 34 ? -10.609 -11.594 -2.967 1 98.38 34 ASP B N 1
ATOM 1532 C CA . ASP B 1 34 ? -11.156 -12.188 -4.184 1 98.38 34 ASP B CA 1
ATOM 1533 C C . ASP B 1 34 ? -10.25 -13.297 -4.715 1 98.38 34 ASP B C 1
ATOM 1535 O O . ASP B 1 34 ? -10.711 -14.203 -5.41 1 98.38 34 ASP B O 1
ATOM 1539 N N . TYR B 1 35 ? -9 -13.227 -4.461 1 98.75 35 TYR B N 1
ATOM 1540 C CA . TYR B 1 35 ? -8.023 -14.195 -4.945 1 98.75 35 TYR B CA 1
ATOM 1541 C C . TYR B 1 35 ? -7.094 -14.641 -3.824 1 98.75 35 TYR B C 1
ATOM 1543 O O . TYR B 1 35 ? -6.754 -13.844 -2.943 1 98.75 35 TYR B O 1
ATOM 1551 N N . SER B 1 36 ? -6.676 -15.828 -3.844 1 98.81 36 SER B N 1
ATOM 1552 C CA . SER B 1 36 ? -5.707 -16.391 -2.91 1 98.81 36 SER B CA 1
ATOM 1553 C C . SER B 1 36 ? -4.992 -17.594 -3.514 1 98.81 36 SER B C 1
ATOM 1555 O O . SER B 1 36 ? -4.938 -17.75 -4.738 1 98.81 36 SER B O 1
ATOM 1557 N N . LEU B 1 37 ? -4.242 -18.312 -2.705 1 98.69 37 LEU B N 1
ATOM 1558 C CA . LEU B 1 37 ? -3.516 -19.516 -3.119 1 98.69 37 LEU B CA 1
ATOM 1559 C C . LEU B 1 37 ? -4.109 -20.75 -2.473 1 98.69 37 LEU B C 1
ATOM 1561 O O . LEU B 1 37 ? -4.465 -20.734 -1.293 1 98.69 37 LEU B O 1
ATOM 1565 N N . ALA B 1 38 ? -4.219 -21.781 -3.326 1 98.19 38 ALA B N 1
ATOM 1566 C CA . ALA B 1 38 ? -4.688 -23.062 -2.793 1 98.19 38 ALA B CA 1
ATOM 1567 C C . ALA B 1 38 ? -3.855 -23.484 -1.587 1 98.19 38 ALA B C 1
ATOM 1569 O O . ALA B 1 38 ? -2.625 -23.531 -1.657 1 98.19 38 ALA B O 1
ATOM 1570 N N . GLY B 1 39 ? -4.547 -23.812 -0.497 1 96.88 39 GLY B N 1
ATOM 1571 C CA . GLY B 1 39 ? -3.891 -24.266 0.718 1 96.88 39 GLY B CA 1
ATOM 1572 C C . GLY B 1 39 ? -3.373 -23.125 1.581 1 96.88 39 GLY B C 1
ATOM 1573 O O . GLY B 1 39 ? -2.867 -23.359 2.682 1 96.88 39 GLY B O 1
ATOM 1574 N N . LEU B 1 40 ? -3.477 -21.906 1.1 1 97.75 40 LEU B N 1
ATOM 1575 C CA . LEU B 1 40 ? -2.922 -20.766 1.825 1 97.75 40 LEU B CA 1
ATOM 1576 C C . LEU B 1 40 ? -3.941 -19.625 1.922 1 97.75 40 LEU B C 1
ATOM 1578 O O . LEU B 1 40 ? -3.566 -18.469 2.037 1 97.75 40 LEU B O 1
ATOM 1582 N N . ALA B 1 41 ? -5.234 -20 1.846 1 97 41 ALA B N 1
ATOM 1583 C CA . ALA B 1 41 ? -6.301 -19 1.816 1 97 41 ALA B CA 1
ATOM 1584 C C . ALA B 1 41 ? -6.426 -18.297 3.16 1 97 41 ALA B C 1
ATOM 1586 O O . ALA B 1 41 ? -7.027 -17.219 3.248 1 97 41 ALA B O 1
ATOM 1587 N N . ASP B 1 42 ? -5.859 -18.875 4.172 1 97.56 42 ASP B N 1
ATOM 1588 C CA . ASP B 1 42 ? -5.883 -18.25 5.492 1 97.56 42 ASP B CA 1
ATOM 1589 C C . ASP B 1 42 ? -4.617 -17.438 5.734 1 97.56 42 ASP B C 1
ATOM 1591 O O . ASP B 1 42 ? -4.391 -16.938 6.84 1 97.56 42 ASP B O 1
ATOM 1595 N N . ARG B 1 43 ? -3.777 -17.234 4.742 1 98.06 43 ARG B N 1
ATOM 1596 C CA . ARG B 1 43 ? -2.488 -16.594 4.938 1 98.06 43 ARG B CA 1
ATOM 1597 C C . ARG B 1 43 ? -2.326 -15.406 3.988 1 98.06 43 ARG B C 1
ATOM 1599 O O . ARG B 1 43 ? -1.706 -14.398 4.34 1 98.06 43 ARG B O 1
ATOM 1606 N N . VAL B 1 44 ? -2.855 -15.562 2.816 1 98.69 44 VAL B N 1
ATOM 1607 C CA . VAL B 1 44 ? -2.641 -14.516 1.822 1 98.69 44 VAL B CA 1
ATOM 1608 C C . VAL B 1 44 ? -3.906 -14.328 0.988 1 98.69 44 VAL B C 1
ATOM 1610 O O . VAL B 1 44 ? -4.605 -15.297 0.682 1 98.69 44 VAL B O 1
ATOM 1613 N N . ALA B 1 45 ? -4.23 -13.086 0.623 1 98.81 45 ALA B N 1
ATOM 1614 C CA . ALA B 1 45 ? -5.367 -12.789 -0.249 1 98.81 45 ALA B CA 1
ATOM 1615 C C . ALA B 1 45 ? -5.176 -11.461 -0.974 1 98.81 45 ALA B C 1
ATOM 1617 O O . ALA B 1 45 ? -4.363 -10.633 -0.557 1 98.81 45 ALA B O 1
ATOM 1618 N N . VAL B 1 46 ? -5.836 -11.328 -2.086 1 98.81 46 VAL B N 1
ATOM 1619 C CA . VAL B 1 46 ? -5.879 -10.086 -2.855 1 98.81 46 VAL B CA 1
ATOM 1620 C C . VAL B 1 46 ? -7.328 -9.648 -3.043 1 98.81 46 VAL B C 1
ATOM 1622 O O . VAL B 1 46 ? -8.18 -10.453 -3.432 1 98.81 46 VAL B O 1
ATOM 1625 N N . GLU B 1 47 ? -7.605 -8.43 -2.707 1 98.56 47 GLU B N 1
ATOM 1626 C CA . GLU B 1 47 ? -8.898 -7.805 -2.967 1 98.56 47 GLU B CA 1
ATOM 1627 C C . GLU B 1 47 ? -8.852 -6.953 -4.234 1 98.56 47 GLU B C 1
ATOM 1629 O O . GLU B 1 47 ? -8.016 -6.059 -4.359 1 98.56 47 GLU B O 1
ATOM 1634 N N . ARG B 1 48 ? -9.664 -7.266 -5.176 1 98.38 48 ARG B N 1
ATOM 1635 C CA . ARG B 1 48 ? -9.758 -6.531 -6.434 1 98.38 48 ARG B CA 1
ATOM 1636 C C . ARG B 1 48 ? -10.852 -5.465 -6.367 1 98.38 48 ARG B C 1
ATOM 1638 O O . ARG B 1 48 ? -11.969 -5.742 -5.934 1 98.38 48 ARG B O 1
ATOM 1645 N N . LYS B 1 49 ? -10.508 -4.25 -6.816 1 97.88 49 LYS B N 1
ATOM 1646 C CA . LYS B 1 49 ? -11.492 -3.172 -6.855 1 97.88 49 LYS B CA 1
ATOM 1647 C C . LYS B 1 49 ? -11.438 -2.434 -8.188 1 97.88 49 LYS B C 1
ATOM 1649 O O . LYS B 1 49 ? -10.367 -2.02 -8.633 1 97.88 49 LYS B O 1
ATOM 1654 N N . GLU B 1 50 ? -12.594 -2.277 -8.734 1 97.56 50 GLU B N 1
ATOM 1655 C CA . GLU B 1 50 ? -12.742 -1.218 -9.727 1 97.56 50 GLU B CA 1
ATOM 1656 C C . GLU B 1 50 ? -12.828 0.153 -9.062 1 97.56 50 GLU B C 1
ATOM 1658 O O . GLU B 1 50 ? -13.141 0.252 -7.875 1 97.56 50 GLU B O 1
ATOM 1663 N N . LEU B 1 51 ? -12.578 1.19 -9.898 1 98.38 51 LEU B N 1
ATOM 1664 C CA . LEU B 1 51 ? -12.516 2.521 -9.305 1 98.38 51 LEU B CA 1
ATOM 1665 C C . LEU B 1 51 ? -13.852 2.895 -8.672 1 98.38 51 LEU B C 1
ATOM 1667 O O . LEU B 1 51 ? -13.898 3.334 -7.523 1 98.38 51 LEU B O 1
ATOM 1671 N N . THR B 1 52 ? -14.922 2.74 -9.398 1 97.5 52 THR B N 1
ATOM 1672 C CA . THR B 1 52 ? -16.25 3.104 -8.898 1 97.5 52 THR B CA 1
ATOM 1673 C C . THR B 1 52 ? -16.594 2.277 -7.664 1 97.5 52 THR B C 1
ATOM 1675 O O . THR B 1 52 ? -17.172 2.797 -6.707 1 97.5 52 THR B O 1
ATOM 1678 N N . ASP B 1 53 ? -16.266 1.006 -7.703 1 96.62 53 ASP B N 1
ATOM 1679 C CA . ASP B 1 53 ? -16.516 0.136 -6.555 1 96.62 53 ASP B CA 1
ATOM 1680 C C . ASP B 1 53 ? -15.719 0.602 -5.336 1 96.62 53 ASP B C 1
ATOM 1682 O O . ASP B 1 53 ? -16.234 0.588 -4.215 1 96.62 53 ASP B O 1
ATOM 1686 N N . LEU B 1 54 ? -14.484 0.958 -5.551 1 98.31 54 LEU B N 1
ATOM 1687 C CA . LEU B 1 54 ? -13.664 1.467 -4.457 1 98.31 54 LEU B CA 1
ATOM 1688 C C . LEU B 1 54 ? -14.305 2.699 -3.826 1 98.31 54 LEU B C 1
ATOM 1690 O O . LEU B 1 54 ? -14.438 2.779 -2.604 1 98.31 54 LEU B O 1
ATOM 1694 N N . VAL B 1 55 ? -14.68 3.629 -4.68 1 98.31 55 VAL B N 1
ATOM 1695 C CA . VAL B 1 55 ? -15.219 4.891 -4.191 1 98.31 55 VAL B CA 1
ATOM 1696 C C . VAL B 1 55 ? -16.5 4.637 -3.408 1 98.31 55 VAL B C 1
ATOM 1698 O O . VAL B 1 55 ? -16.75 5.27 -2.377 1 98.31 55 VAL B O 1
ATOM 1701 N N . GLN B 1 56 ? -17.312 3.709 -3.852 1 97.25 56 GLN B N 1
ATOM 1702 C CA . GLN B 1 56 ? -18.5 3.326 -3.107 1 97.25 56 GLN B CA 1
ATOM 1703 C C . GLN B 1 56 ? -18.141 2.775 -1.731 1 97.25 56 GLN B C 1
ATOM 1705 O O . GLN B 1 56 ? -18.797 3.098 -0.737 1 97.25 56 GLN B O 1
ATOM 1710 N N . CYS B 1 57 ? -17.094 1.966 -1.656 1 97.56 57 CYS B N 1
ATOM 1711 C CA . CYS B 1 57 ? -16.625 1.368 -0.411 1 97.56 57 CYS B CA 1
ATOM 1712 C C . CYS B 1 57 ? -16.062 2.432 0.531 1 97.56 57 CYS B C 1
ATOM 1714 O O . CYS B 1 57 ? -16.125 2.277 1.752 1 97.56 57 CYS B O 1
ATOM 1716 N N . LEU B 1 58 ? -15.531 3.549 -0.002 1 97.69 58 LEU B N 1
ATOM 1717 C CA . LEU B 1 58 ? -14.961 4.621 0.802 1 97.69 58 LEU B CA 1
ATOM 1718 C C . LEU B 1 58 ? -16.047 5.543 1.337 1 97.69 58 LEU B C 1
ATOM 1720 O O . LEU B 1 58 ? -15.805 6.328 2.258 1 97.69 58 LEU B O 1
ATOM 1724 N N . GLY B 1 59 ? -17.172 5.508 0.687 1 95.31 59 GLY B N 1
ATOM 1725 C CA . GLY B 1 59 ? -18.297 6.352 1.066 1 95.31 59 GLY B CA 1
ATOM 1726 C C . GLY B 1 59 ? -19.391 5.594 1.797 1 95.31 59 GLY B C 1
ATOM 1727 O O . GLY B 1 59 ? -19.234 5.25 2.971 1 95.31 59 GLY B O 1
ATOM 1728 N N . ARG B 1 60 ? -20.391 5.062 1.087 1 93 60 ARG B N 1
ATOM 1729 C CA . ARG B 1 60 ? -21.625 4.5 1.63 1 93 60 ARG B CA 1
ATOM 1730 C C . ARG B 1 60 ? -21.359 3.174 2.334 1 93 60 ARG B C 1
ATOM 1732 O O . ARG B 1 60 ? -22.031 2.838 3.314 1 93 60 ARG B O 1
ATOM 1739 N N . GLU B 1 61 ? -20.453 2.439 1.838 1 95.62 61 GLU B N 1
ATOM 1740 C CA . GLU B 1 61 ? -20.188 1.104 2.359 1 95.62 61 GLU B CA 1
ATOM 1741 C C . GLU B 1 61 ? -18.891 1.084 3.166 1 95.62 61 GLU B C 1
ATOM 1743 O O . GLU B 1 61 ? -18.203 0.061 3.223 1 95.62 61 GLU B O 1
ATOM 1748 N N . ARG B 1 62 ? -18.562 2.16 3.762 1 96.38 62 ARG B N 1
ATOM 1749 C CA . ARG B 1 62 ? -17.281 2.375 4.418 1 96.38 62 ARG B CA 1
ATOM 1750 C C . ARG B 1 62 ? -17.078 1.391 5.566 1 96.38 62 ARG B C 1
ATOM 1752 O O . ARG B 1 62 ? -16.016 0.799 5.707 1 96.38 62 ARG B O 1
ATOM 1759 N N . GLU B 1 63 ? -18.094 1.189 6.379 1 96.06 63 GLU B N 1
ATOM 1760 C CA . GLU B 1 63 ? -17.984 0.309 7.539 1 96.06 63 GLU B CA 1
ATOM 1761 C C . GLU B 1 63 ? -17.719 -1.133 7.113 1 96.06 63 GLU B C 1
ATOM 1763 O O . GLU B 1 63 ? -16.875 -1.817 7.703 1 96.06 63 GLU B O 1
ATOM 1768 N N . ARG B 1 64 ? -18.484 -1.558 6.191 1 96.38 64 ARG B N 1
ATOM 1769 C CA . ARG B 1 64 ? -18.297 -2.906 5.672 1 96.38 64 ARG B CA 1
ATOM 1770 C C . ARG B 1 64 ? -16.891 -3.08 5.102 1 96.38 64 ARG B C 1
ATOM 1772 O O . ARG B 1 64 ? -16.25 -4.109 5.324 1 96.38 64 ARG B O 1
ATOM 1779 N N . PHE B 1 65 ? -16.453 -2.105 4.398 1 97.75 65 PHE B N 1
ATOM 1780 C CA . PHE B 1 65 ? -15.125 -2.158 3.799 1 97.75 65 PHE B CA 1
ATOM 1781 C C . PHE B 1 65 ? -14.047 -2.166 4.875 1 97.75 65 PHE B C 1
ATOM 1783 O O . PHE B 1 65 ? -13.062 -2.9 4.77 1 97.75 65 PHE B O 1
ATOM 1790 N N . GLU B 1 66 ? -14.203 -1.418 5.906 1 97.25 66 GLU B N 1
ATOM 1791 C CA . GLU B 1 66 ? -13.258 -1.403 7.016 1 97.25 66 GLU B CA 1
ATOM 1792 C C . GLU B 1 66 ? -13.148 -2.779 7.668 1 97.25 66 GLU B C 1
ATOM 1794 O O . GLU B 1 66 ? -12.055 -3.213 8.039 1 97.25 66 GLU B O 1
ATOM 1799 N N . ARG B 1 67 ? -14.258 -3.461 7.797 1 97.12 67 ARG B N 1
ATOM 1800 C CA . ARG B 1 67 ? -14.234 -4.812 8.352 1 97.12 67 ARG B CA 1
ATOM 1801 C C . ARG B 1 67 ? -13.438 -5.758 7.453 1 97.12 67 ARG B C 1
ATOM 1803 O O . ARG B 1 67 ? -12.703 -6.613 7.945 1 97.12 67 ARG B O 1
ATOM 1810 N N . GLU B 1 68 ? -13.633 -5.57 6.215 1 96.56 68 GLU B N 1
ATOM 1811 C CA . GLU B 1 68 ? -12.883 -6.379 5.262 1 96.56 68 GLU B CA 1
ATOM 1812 C C . GLU B 1 68 ? -11.383 -6.109 5.379 1 96.56 68 GLU B C 1
ATOM 1814 O O . GLU B 1 68 ? -10.578 -7.043 5.34 1 96.56 68 GLU B O 1
ATOM 1819 N N . LEU B 1 69 ? -11.023 -4.812 5.492 1 97.62 69 LEU B N 1
ATOM 1820 C CA . LEU B 1 69 ? -9.617 -4.441 5.645 1 97.62 69 LEU B CA 1
ATOM 1821 C C . LEU B 1 69 ? -9.039 -5.02 6.93 1 97.62 69 LEU B C 1
ATOM 1823 O O . LEU B 1 69 ? -7.891 -5.469 6.953 1 97.62 69 LEU B O 1
ATOM 1827 N N . GLN B 1 70 ? -9.828 -5.059 7.969 1 97.44 70 GLN B N 1
ATOM 1828 C CA . GLN B 1 70 ? -9.383 -5.617 9.242 1 97.44 70 GLN B CA 1
ATOM 1829 C C . GLN B 1 70 ? -9.109 -7.113 9.117 1 97.44 70 GLN B C 1
ATOM 1831 O O . GLN B 1 70 ? -8.109 -7.609 9.633 1 97.44 70 GLN B O 1
ATOM 1836 N N . ARG B 1 71 ? -10 -7.785 8.484 1 97.5 71 ARG B N 1
ATOM 1837 C CA . ARG B 1 71 ? -9.797 -9.211 8.258 1 97.5 71 ARG B CA 1
ATOM 1838 C C . ARG B 1 71 ? -8.562 -9.461 7.395 1 97.5 71 ARG B C 1
ATOM 1840 O O . ARG B 1 71 ? -7.797 -10.383 7.652 1 97.5 71 ARG B O 1
ATOM 1847 N N . GLY B 1 72 ? -8.398 -8.656 6.348 1 97.62 72 GLY B N 1
ATOM 1848 C CA . GLY B 1 72 ? -7.223 -8.766 5.504 1 97.62 72 GLY B CA 1
ATOM 1849 C C . GLY B 1 72 ? -5.93 -8.477 6.242 1 97.62 72 GLY B C 1
ATOM 1850 O O . GLY B 1 72 ? -4.91 -9.133 6.004 1 97.62 72 GLY B O 1
ATOM 1851 N N . ALA B 1 73 ? -6.008 -7.496 7.141 1 96.31 73 ALA B N 1
ATOM 1852 C CA . ALA B 1 73 ? -4.836 -7.094 7.914 1 96.31 73 ALA B CA 1
ATOM 1853 C C . ALA B 1 73 ? -4.359 -8.227 8.812 1 96.31 73 ALA B C 1
ATOM 1855 O O . ALA B 1 73 ? -3.197 -8.25 9.234 1 96.31 73 ALA B O 1
ATOM 1856 N N . ALA B 1 74 ? -5.199 -9.188 9.117 1 96.5 74 ALA B N 1
ATOM 1857 C CA . ALA B 1 74 ? -4.875 -10.297 10.008 1 96.5 74 ALA B CA 1
ATOM 1858 C C . ALA B 1 74 ? -4.133 -11.398 9.266 1 96.5 74 ALA B C 1
ATOM 1860 O O . ALA B 1 74 ? -3.555 -12.297 9.883 1 96.5 74 ALA B O 1
ATOM 1861 N N . LEU B 1 75 ? -4.141 -11.367 7.953 1 97.94 75 LEU B N 1
ATOM 1862 C CA . LEU B 1 75 ? -3.412 -12.344 7.148 1 97.94 75 LEU B CA 1
ATOM 1863 C C . LEU B 1 75 ? -1.92 -12.023 7.129 1 97.94 75 LEU B C 1
ATOM 1865 O O . LEU B 1 75 ? -1.506 -10.938 7.531 1 97.94 75 LEU B O 1
ATOM 1869 N N . ASP B 1 76 ? -1.124 -13.047 6.676 1 97.31 76 ASP B N 1
ATOM 1870 C CA . ASP B 1 76 ? 0.301 -12.789 6.484 1 97.31 76 ASP B CA 1
ATOM 1871 C C . ASP B 1 76 ? 0.528 -11.695 5.445 1 97.31 76 ASP B C 1
ATOM 1873 O O . ASP B 1 76 ? 1.421 -10.859 5.598 1 97.31 76 ASP B O 1
ATOM 1877 N N . ALA B 1 77 ? -0.228 -11.797 4.406 1 98.25 77 ALA B N 1
ATOM 1878 C CA . ALA B 1 77 ? -0.108 -10.852 3.299 1 98.25 77 ALA B CA 1
ATOM 1879 C C . ALA B 1 77 ? -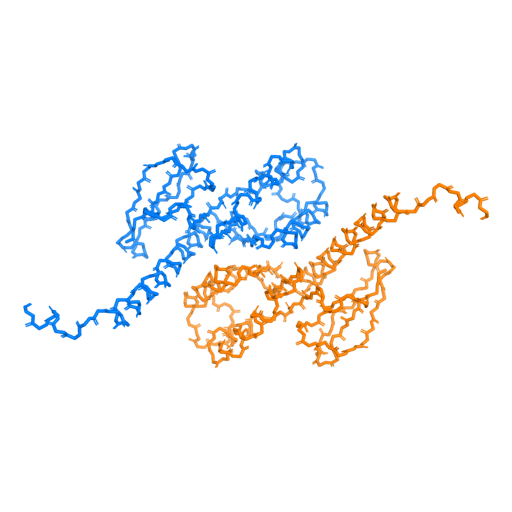1.473 -10.547 2.686 1 98.25 77 ALA B C 1
ATOM 1881 O O . ALA B 1 77 ? -2.287 -11.453 2.49 1 98.25 77 ALA B O 1
ATOM 1882 N N . PHE B 1 78 ? -1.72 -9.273 2.443 1 98.69 78 PHE B N 1
ATOM 1883 C CA . PHE B 1 78 ? -2.977 -8.805 1.872 1 98.69 78 PHE B CA 1
ATOM 1884 C C . PHE B 1 78 ? -2.773 -7.496 1.116 1 98.69 78 PHE B C 1
ATOM 1886 O O . PHE B 1 78 ? -1.998 -6.641 1.544 1 98.69 78 PHE B O 1
ATOM 1893 N N . VAL B 1 79 ? -3.461 -7.375 0.005 1 98.75 79 VAL B N 1
ATOM 1894 C CA . VAL B 1 79 ? -3.352 -6.145 -0.774 1 98.75 79 VAL B CA 1
ATOM 1895 C C . VAL B 1 79 ? -4.676 -5.863 -1.479 1 98.75 79 VAL B C 1
ATOM 1897 O O . VAL B 1 79 ? -5.375 -6.789 -1.895 1 98.75 79 VAL B O 1
ATOM 1900 N N . VAL B 1 80 ? -5.051 -4.613 -1.505 1 98.75 80 VAL B N 1
ATOM 1901 C CA . VAL B 1 80 ? -6.133 -4.148 -2.367 1 98.75 80 VAL B CA 1
ATOM 1902 C C . VAL B 1 80 ? -5.562 -3.674 -3.701 1 98.75 80 VAL B C 1
ATOM 1904 O O . VAL B 1 80 ? -4.742 -2.754 -3.74 1 98.75 80 VAL B O 1
ATOM 1907 N N . VAL B 1 81 ? -5.961 -4.297 -4.746 1 98.81 81 VAL B N 1
ATOM 1908 C CA . VAL B 1 81 ? -5.5 -3.924 -6.078 1 98.81 81 VAL B CA 1
ATOM 1909 C C . VAL B 1 81 ? -6.605 -3.172 -6.816 1 98.81 81 VAL B C 1
ATOM 1911 O O . VAL B 1 81 ? -7.711 -3.689 -6.984 1 98.81 81 VAL B O 1
ATOM 1914 N N . VAL B 1 82 ? -6.281 -1.986 -7.258 1 98.88 82 VAL B N 1
ATOM 1915 C CA . VAL B 1 82 ? -7.273 -1.109 -7.871 1 98.88 82 VAL B CA 1
ATOM 1916 C C . VAL B 1 82 ? -7.043 -1.046 -9.375 1 98.88 82 VAL B C 1
ATOM 1918 O O . VAL B 1 82 ? -5.934 -0.758 -9.836 1 98.88 82 VAL B O 1
ATOM 1921 N N . GLU B 1 83 ? -8.086 -1.277 -10.164 1 98.62 83 GLU B N 1
ATOM 1922 C CA . GLU B 1 83 ? -7.992 -1.317 -11.625 1 98.62 83 GLU B CA 1
ATOM 1923 C C . GLU B 1 83 ? -8.031 0.087 -12.219 1 98.62 83 GLU B C 1
ATOM 1925 O O . GLU B 1 83 ? -8.727 0.328 -13.211 1 98.62 83 GLU B O 1
ATOM 1930 N N . ALA B 1 84 ? -7.453 1.02 -11.602 1 98.69 84 ALA B N 1
ATOM 1931 C CA . ALA B 1 84 ? -7.32 2.418 -12.008 1 98.69 84 ALA B CA 1
ATOM 1932 C C . ALA B 1 84 ? -6.07 3.047 -11.391 1 98.69 84 ALA B C 1
ATOM 1934 O O . ALA B 1 84 ? -5.43 2.447 -10.523 1 98.69 84 ALA B O 1
ATOM 1935 N N . SER B 1 85 ? -5.695 4.176 -11.922 1 98.56 85 SER B N 1
ATOM 1936 C CA . SER B 1 85 ? -4.547 4.891 -11.383 1 98.56 85 SER B CA 1
ATOM 1937 C C . SER B 1 85 ? -4.953 5.793 -10.219 1 98.56 85 SER B C 1
ATOM 1939 O O . SER B 1 85 ? -6.137 6.098 -10.047 1 98.56 85 SER B O 1
ATOM 1941 N N . TRP B 1 86 ? -3.953 6.16 -9.414 1 98.62 86 TRP B N 1
ATOM 1942 C CA . TRP B 1 86 ? -4.195 7.152 -8.375 1 98.62 86 TRP B CA 1
ATOM 1943 C C . TRP B 1 86 ? -4.719 8.453 -8.977 1 98.62 86 TRP B C 1
ATOM 1945 O O . TRP B 1 86 ? -5.598 9.102 -8.398 1 98.62 86 TRP B O 1
ATOM 1955 N N . ALA B 1 87 ? -4.195 8.828 -10.133 1 98.31 87 ALA B N 1
ATOM 1956 C CA . ALA B 1 87 ? -4.633 10.039 -10.82 1 98.31 87 ALA B CA 1
ATOM 1957 C C . ALA B 1 87 ? -6.121 9.977 -11.141 1 98.31 87 ALA B C 1
ATOM 1959 O O . ALA B 1 87 ? -6.82 10.992 -11.086 1 98.31 87 ALA B O 1
ATOM 1960 N N . ASP B 1 88 ? -6.578 8.805 -11.516 1 98.5 88 ASP B N 1
ATOM 1961 C CA . ASP B 1 88 ? -8 8.633 -11.797 1 98.5 88 ASP B CA 1
ATOM 1962 C C . ASP B 1 88 ? -8.844 8.922 -10.555 1 98.5 88 ASP B C 1
ATOM 1964 O O . ASP B 1 88 ? -9.891 9.562 -10.648 1 98.5 88 ASP B O 1
ATOM 1968 N N . LEU B 1 89 ? -8.406 8.398 -9.383 1 98.56 89 LEU B N 1
ATOM 1969 C CA . LEU B 1 89 ? -9.109 8.648 -8.133 1 98.56 89 LEU B CA 1
ATOM 1970 C C . LEU B 1 89 ? -9.086 10.133 -7.773 1 98.56 89 LEU B C 1
ATOM 1972 O O . LEU B 1 89 ? -10.125 10.734 -7.535 1 98.56 89 LEU B O 1
ATOM 1976 N N . ALA B 1 90 ? -7.879 10.727 -7.812 1 98.25 90 ALA B N 1
ATOM 1977 C CA . ALA B 1 90 ? -7.672 12.117 -7.414 1 98.25 90 ALA B CA 1
ATOM 1978 C C . ALA B 1 90 ? -8.391 13.07 -8.367 1 98.25 90 ALA B C 1
ATOM 1980 O O . ALA B 1 90 ? -8.781 14.172 -7.977 1 98.25 90 ALA B O 1
ATOM 1981 N N . GLY B 1 91 ? -8.562 12.609 -9.586 1 97.56 91 GLY B N 1
ATOM 1982 C CA . GLY B 1 91 ? -9.203 13.438 -10.594 1 97.56 91 GLY B CA 1
ATOM 1983 C C . GLY B 1 91 ? -10.703 13.242 -10.656 1 97.56 91 GLY B C 1
ATOM 1984 O O . GLY B 1 91 ? -11.391 13.906 -11.438 1 97.56 91 GLY B O 1
ATOM 1985 N N . GLY B 1 92 ? -11.195 12.344 -9.953 1 97.62 92 GLY B N 1
ATOM 1986 C CA . GLY B 1 92 ? -12.625 12.125 -9.898 1 97.62 92 GLY B CA 1
ATOM 1987 C C . GLY B 1 92 ? -13.172 11.398 -11.109 1 97.62 92 GLY B C 1
ATOM 1988 O O . GLY B 1 92 ? -14.273 11.703 -11.578 1 97.62 92 GLY B O 1
ATOM 1989 N N . GLN B 1 93 ? -12.391 10.492 -11.633 1 97.38 93 GLN B N 1
ATOM 1990 C CA . GLN B 1 93 ? -12.828 9.758 -12.812 1 97.38 93 GLN B CA 1
ATOM 1991 C C . GLN B 1 93 ? -13.68 8.547 -12.422 1 97.38 93 GLN B C 1
ATOM 1993 O O . GLN B 1 93 ? -13.375 7.418 -12.805 1 97.38 93 GLN B O 1
ATOM 1998 N N . TYR B 1 94 ? -14.695 8.766 -11.719 1 96.19 94 TYR B N 1
ATOM 1999 C CA . TYR B 1 94 ? -15.641 7.738 -11.289 1 96.19 94 TYR B CA 1
ATOM 2000 C C . TYR B 1 94 ? -17.047 8.312 -11.164 1 96.19 94 TYR B C 1
ATOM 2002 O O . TYR B 1 94 ? -17.234 9.531 -11.148 1 96.19 94 TYR B O 1
ATOM 2010 N N . ARG B 1 95 ? -18.031 7.438 -11.109 1 92.5 95 ARG B N 1
ATOM 2011 C CA . ARG B 1 95 ? -19.438 7.824 -10.953 1 92.5 95 ARG B CA 1
ATOM 2012 C C . ARG B 1 95 ? -19.875 7.734 -9.5 1 92.5 95 ARG B C 1
ATOM 2014 O O . ARG B 1 95 ? -20.344 6.688 -9.047 1 92.5 95 ARG B O 1
ATOM 2021 N N . SER B 1 96 ? -19.703 8.68 -8.695 1 91.25 96 SER B N 1
ATOM 2022 C CA . SER B 1 96 ? -20.078 8.789 -7.289 1 91.25 96 SER B CA 1
ATOM 2023 C C . SER B 1 96 ? -20.125 10.242 -6.836 1 91.25 96 SER B C 1
ATOM 2025 O O . SER B 1 96 ? -19.484 11.109 -7.445 1 91.25 96 SER B O 1
ATOM 2027 N N . ARG B 1 97 ? -20.891 10.508 -5.828 1 92.62 97 ARG B N 1
ATOM 2028 C CA . ARG B 1 97 ? -21 11.859 -5.285 1 92.62 97 ARG B CA 1
ATOM 2029 C C . ARG B 1 97 ? -19.844 12.164 -4.336 1 92.62 97 ARG B C 1
ATOM 2031 O O . ARG B 1 97 ? -19.625 13.32 -3.969 1 92.62 97 ARG B O 1
ATOM 2038 N N . LEU B 1 98 ? -19.141 11.156 -4 1 95.75 98 LEU B N 1
ATOM 2039 C CA . LEU B 1 98 ? -18.016 11.367 -3.09 1 95.75 98 LEU B CA 1
ATOM 2040 C C . LEU B 1 98 ? -16.922 12.203 -3.75 1 95.75 98 LEU B C 1
ATOM 2042 O O . LEU B 1 98 ? -16.422 11.852 -4.82 1 95.75 98 LEU B O 1
ATOM 2046 N N . ASN B 1 99 ? -16.609 13.328 -3.121 1 96.94 99 ASN B N 1
ATOM 2047 C CA . ASN B 1 99 ? -15.594 14.203 -3.707 1 96.94 99 ASN B CA 1
ATOM 2048 C C . ASN B 1 99 ? -14.219 13.539 -3.721 1 96.94 99 ASN B C 1
ATOM 2050 O O . ASN B 1 99 ? -13.859 12.812 -2.789 1 96.94 99 ASN B O 1
ATOM 2054 N N . PRO B 1 100 ? -13.438 13.789 -4.75 1 97.75 100 PRO B N 1
ATOM 2055 C CA . PRO B 1 100 ? -12.133 13.141 -4.926 1 97.75 100 PRO B CA 1
ATOM 2056 C C . PRO B 1 100 ? -11.203 13.359 -3.734 1 97.75 100 PRO B C 1
ATOM 2058 O O . PRO B 1 100 ? -10.477 12.445 -3.34 1 97.75 100 PRO B O 1
ATOM 2061 N N . HIS B 1 101 ? -11.227 14.539 -3.213 1 97.81 101 HIS B N 1
ATOM 2062 C CA . HIS B 1 101 ? -10.398 14.812 -2.047 1 97.81 101 HIS B CA 1
ATOM 2063 C C . HIS B 1 101 ? -10.75 13.891 -0.885 1 97.81 101 HIS B C 1
ATOM 2065 O O . HIS B 1 101 ? -9.867 13.312 -0.249 1 97.81 101 HIS B O 1
ATOM 2071 N N . ALA B 1 102 ? -11.992 13.734 -0.629 1 97.69 102 ALA B N 1
ATOM 2072 C CA . ALA B 1 102 ? -12.461 12.852 0.439 1 97.69 102 ALA B CA 1
ATOM 2073 C C . ALA B 1 102 ? -12.078 11.406 0.162 1 97.69 102 ALA B C 1
ATOM 2075 O O . ALA B 1 102 ? -11.711 10.664 1.08 1 97.69 102 ALA B O 1
ATOM 2076 N N . ALA B 1 103 ? -12.188 11 -1.064 1 98.38 103 ALA B N 1
ATOM 2077 C CA . ALA B 1 103 ? -11.82 9.648 -1.449 1 98.38 103 ALA B CA 1
ATOM 2078 C C . ALA B 1 103 ? -10.336 9.391 -1.196 1 98.38 103 ALA B C 1
ATOM 2080 O O . ALA B 1 103 ? -9.961 8.383 -0.591 1 98.38 103 ALA B O 1
ATOM 2081 N N . CYS B 1 104 ? -9.508 10.312 -1.627 1 98.62 104 CYS B N 1
ATOM 2082 C CA . CYS B 1 104 ? -8.07 10.195 -1.435 1 98.62 104 CYS B CA 1
ATOM 2083 C C . CYS B 1 104 ? -7.715 10.18 0.048 1 98.62 104 CYS B C 1
ATOM 2085 O O . CYS B 1 104 ? -6.895 9.367 0.483 1 98.62 104 CYS B O 1
ATOM 2087 N N . GLN B 1 105 ? -8.375 11.047 0.785 1 98.31 105 GLN B N 1
ATOM 2088 C CA . GLN B 1 105 ? -8.148 11.086 2.225 1 98.31 105 GLN B CA 1
ATOM 2089 C C . GLN B 1 105 ? -8.523 9.758 2.879 1 98.31 105 GLN B C 1
ATOM 2091 O O . GLN B 1 105 ? -7.84 9.297 3.797 1 98.31 105 GLN B O 1
ATOM 2096 N N . SER B 1 106 ? -9.578 9.195 2.42 1 98.25 106 SER B N 1
ATOM 2097 C CA . SER B 1 106 ? -10.031 7.922 2.965 1 98.25 106 SER B CA 1
ATOM 2098 C C . SER B 1 106 ? -9.008 6.816 2.703 1 98.25 106 SER B C 1
ATOM 2100 O O . SER B 1 106 ? -8.719 6.016 3.592 1 98.25 106 SER B O 1
ATOM 2102 N N . VAL B 1 107 ? -8.461 6.754 1.512 1 98.62 107 VAL B N 1
ATOM 2103 C CA . VAL B 1 107 ? -7.465 5.742 1.175 1 98.62 107 VAL B CA 1
ATOM 2104 C C . VAL B 1 107 ? -6.223 5.934 2.045 1 98.62 107 VAL B C 1
ATOM 2106 O O . VAL B 1 107 ? -5.691 4.965 2.596 1 98.62 107 VAL B O 1
ATOM 2109 N N . ALA B 1 108 ? -5.766 7.191 2.164 1 98.31 108 ALA B N 1
ATOM 2110 C CA . ALA B 1 108 ? -4.613 7.5 3.008 1 98.31 108 ALA B CA 1
ATOM 2111 C C . ALA B 1 108 ? -4.852 7.051 4.445 1 98.31 108 ALA B C 1
ATOM 2113 O O . ALA B 1 108 ? -3.969 6.465 5.074 1 98.31 108 ALA B O 1
ATOM 2114 N N . ALA B 1 109 ? -6.039 7.293 4.93 1 97.62 109 ALA B N 1
ATOM 2115 C CA . ALA B 1 109 ? -6.398 6.918 6.297 1 97.62 109 ALA B CA 1
ATOM 2116 C C . ALA B 1 109 ? -6.352 5.402 6.477 1 97.62 109 ALA B C 1
ATOM 2118 O O . ALA B 1 109 ? -5.805 4.906 7.465 1 97.62 109 ALA B O 1
ATOM 2119 N N . PHE B 1 110 ? -6.918 4.688 5.535 1 97.5 110 PHE B N 1
ATOM 2120 C CA . PHE B 1 110 ? -6.988 3.232 5.641 1 97.5 110 PHE B CA 1
ATOM 2121 C C . PHE B 1 110 ? -5.598 2.615 5.543 1 97.5 110 PHE B C 1
ATOM 2123 O O . PHE B 1 110 ? -5.285 1.668 6.27 1 97.5 110 PHE B O 1
ATOM 2130 N N . MET B 1 111 ? -4.781 3.129 4.625 1 97.12 111 MET B N 1
ATOM 2131 C CA . MET B 1 111 ? -3.412 2.633 4.504 1 97.12 111 MET B CA 1
ATOM 2132 C C . MET B 1 111 ? -2.656 2.795 5.82 1 97.12 111 MET B C 1
ATOM 2134 O O . MET 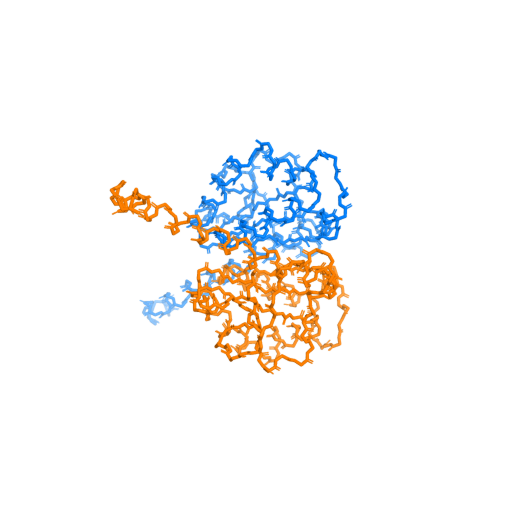B 1 111 ? -1.879 1.919 6.203 1 97.12 111 MET B O 1
ATOM 2138 N N . GLY B 1 112 ? -2.836 3.904 6.449 1 95.56 112 GLY B N 1
ATOM 2139 C CA . GLY B 1 112 ? -2.174 4.156 7.719 1 95.56 112 GLY B CA 1
ATOM 2140 C C . GLY B 1 112 ? -2.719 3.309 8.852 1 95.56 112 GLY B C 1
ATOM 2141 O O . GLY B 1 112 ? -1.953 2.74 9.633 1 95.56 112 GLY B O 1
ATOM 2142 N N . ARG B 1 113 ? -3.969 3.119 8.938 1 94.81 113 ARG B N 1
ATOM 2143 C CA . ARG B 1 113 ? -4.648 2.494 10.07 1 94.81 113 ARG B CA 1
ATOM 2144 C C . ARG B 1 113 ? -4.492 0.978 10.031 1 94.81 113 ARG B C 1
ATOM 2146 O O . ARG B 1 113 ? -4.281 0.343 11.07 1 94.81 113 ARG B O 1
ATOM 2153 N N . TYR B 1 114 ? -4.574 0.45 8.828 1 94.69 114 TYR B N 1
ATOM 2154 C CA . TYR B 1 114 ? -4.625 -1.004 8.734 1 94.69 114 TYR B CA 1
ATOM 2155 C C . TYR B 1 114 ? -3.338 -1.56 8.141 1 94.69 114 TYR B C 1
ATOM 2157 O O . TYR B 1 114 ? -3.15 -2.777 8.078 1 94.69 114 TYR B O 1
ATOM 2165 N N . ARG B 1 115 ? -2.51 -0.707 7.609 1 93.12 115 ARG B N 1
ATOM 2166 C CA . ARG B 1 115 ? -1.248 -1.088 6.98 1 93.12 115 ARG B CA 1
ATOM 2167 C C . ARG B 1 115 ? -1.483 -2.031 5.805 1 93.12 115 ARG B C 1
ATOM 2169 O O . ARG B 1 115 ? -0.734 -2.992 5.613 1 93.12 115 ARG B O 1
ATOM 2176 N N . VAL B 1 116 ? -2.557 -1.828 5.199 1 95.75 116 VAL B N 1
ATOM 2177 C CA . VAL B 1 116 ? -2.91 -2.586 4.004 1 95.75 116 VAL B CA 1
ATOM 2178 C C . VAL B 1 116 ? -2.547 -1.784 2.756 1 95.75 116 VAL B C 1
ATOM 2180 O O . VAL B 1 116 ? -2.996 -0.648 2.586 1 95.75 116 VAL B O 1
ATOM 2183 N N . PRO B 1 117 ? -1.741 -2.393 1.92 1 97.56 117 PRO B N 1
ATOM 2184 C CA . PRO B 1 117 ? -1.408 -1.669 0.69 1 97.56 117 PRO B CA 1
ATOM 2185 C C . PRO B 1 117 ? -2.59 -1.565 -0.271 1 97.56 117 PRO B C 1
ATOM 2187 O O . PRO B 1 117 ? -3.375 -2.51 -0.395 1 97.56 117 PRO B O 1
ATOM 2190 N N . PHE B 1 118 ? -2.783 -0.388 -0.835 1 98.44 118 PHE B N 1
ATOM 2191 C CA . PHE B 1 118 ? -3.6 -0.151 -2.02 1 98.44 118 PHE B CA 1
ATOM 2192 C C . PHE B 1 118 ? -2.721 0.095 -3.242 1 98.44 118 PHE B C 1
ATOM 2194 O O . PHE B 1 118 ? -2.006 1.097 -3.307 1 98.44 118 PHE B O 1
ATOM 2201 N N . LEU B 1 119 ? -2.756 -0.859 -4.105 1 98.75 119 LEU B N 1
ATOM 2202 C CA . LEU B 1 119 ? -1.947 -0.641 -5.301 1 98.75 119 LEU B CA 1
ATOM 2203 C C . LEU B 1 119 ? -2.822 -0.246 -6.484 1 98.75 119 LEU B C 1
ATOM 2205 O O . LEU B 1 119 ? -3.592 -1.064 -6.996 1 98.75 119 LEU B O 1
ATOM 2209 N N . PHE B 1 120 ? -2.672 0.986 -6.895 1 98.81 120 PHE B N 1
ATOM 2210 C CA . PHE B 1 120 ? -3.361 1.508 -8.07 1 98.81 120 PHE B CA 1
ATOM 2211 C C . PHE B 1 120 ? -2.643 1.09 -9.344 1 98.81 120 PHE B C 1
ATOM 2213 O O . PHE B 1 120 ? -1.673 1.73 -9.758 1 98.81 120 PHE B O 1
ATOM 2220 N N . ALA B 1 121 ? -3.203 0.11 -10.008 1 98.62 121 ALA B N 1
ATOM 2221 C CA . ALA B 1 121 ? -2.488 -0.562 -11.086 1 98.62 121 ALA B CA 1
ATOM 2222 C C . ALA B 1 121 ? -2.66 0.186 -12.406 1 98.62 121 ALA B C 1
ATOM 2224 O O . ALA B 1 121 ? -1.823 0.074 -13.305 1 98.62 121 ALA B O 1
ATOM 2225 N N . GLY B 1 122 ? -3.764 0.922 -12.547 1 98.31 122 GLY B N 1
ATOM 2226 C CA . GLY B 1 122 ? -3.957 1.76 -13.719 1 98.31 122 GLY B CA 1
ATOM 2227 C C . GLY B 1 122 ? -4.875 1.138 -14.75 1 98.31 122 GLY B C 1
ATOM 2228 O O . GLY B 1 122 ? -5.438 1.84 -15.594 1 98.31 122 GLY B O 1
ATOM 2229 N N . SER B 1 123 ? -5.035 -0.212 -14.758 1 98.25 123 SER B N 1
ATOM 2230 C CA . SER B 1 123 ? -5.91 -0.935 -15.672 1 98.25 123 SER B CA 1
ATOM 2231 C C . SER B 1 123 ? -6.207 -2.34 -15.164 1 98.25 123 SER B C 1
ATOM 2233 O O . SER B 1 123 ? -5.535 -2.832 -14.25 1 98.25 123 SER B O 1
ATOM 2235 N N . ARG B 1 124 ? -7.25 -2.902 -15.773 1 98.06 124 ARG B N 1
ATOM 2236 C CA . ARG B 1 124 ? -7.605 -4.27 -15.422 1 98.06 124 ARG B CA 1
ATOM 2237 C C . ARG B 1 124 ? -6.461 -5.23 -15.719 1 98.06 124 ARG B C 1
ATOM 2239 O O . ARG B 1 124 ? -6.156 -6.113 -14.914 1 98.06 124 ARG B O 1
ATOM 2246 N N . THR B 1 125 ? -5.832 -5.039 -16.891 1 97.94 125 THR B N 1
ATOM 2247 C CA . THR B 1 125 ? -4.727 -5.898 -17.297 1 97.94 125 THR B CA 1
ATOM 2248 C C . THR B 1 125 ? -3.564 -5.785 -16.312 1 97.94 125 THR B C 1
ATOM 2250 O O . THR B 1 125 ? -2.994 -6.793 -15.898 1 97.94 125 THR B O 1
ATOM 2253 N N . ALA B 1 126 ? -3.252 -4.582 -15.953 1 98.44 126 ALA B N 1
ATOM 2254 C CA . ALA B 1 126 ? -2.168 -4.359 -15 1 98.44 126 ALA B CA 1
ATOM 2255 C C . ALA B 1 126 ? -2.525 -4.918 -13.625 1 98.44 126 ALA B C 1
ATOM 2257 O O . ALA B 1 126 ? -1.662 -5.441 -12.922 1 98.44 126 ALA B O 1
ATOM 2258 N N . ALA B 1 127 ? -3.77 -4.777 -13.227 1 98.75 127 ALA B N 1
ATOM 2259 C CA . ALA B 1 127 ? -4.227 -5.293 -11.938 1 98.75 127 ALA B CA 1
ATOM 2260 C C . ALA B 1 127 ? -4.113 -6.816 -11.891 1 98.75 127 ALA B C 1
ATOM 2262 O O . ALA B 1 127 ? -3.729 -7.379 -10.859 1 98.75 127 ALA B O 1
ATOM 2263 N N . GLU B 1 128 ? -4.465 -7.477 -12.992 1 98.69 128 GLU B N 1
ATOM 2264 C CA . GLU B 1 128 ? -4.289 -8.922 -13.102 1 98.69 128 GLU B CA 1
ATOM 2265 C C . GLU B 1 128 ? -2.828 -9.32 -12.898 1 98.69 128 GLU B C 1
ATOM 2267 O O . GLU B 1 128 ? -2.533 -10.258 -12.164 1 98.69 128 GLU B O 1
ATOM 2272 N N . TYR B 1 129 ? -1.993 -8.633 -13.5 1 98.62 129 TYR B N 1
ATOM 2273 C CA . TYR B 1 129 ? -0.559 -8.867 -13.367 1 98.62 129 TYR B CA 1
ATOM 2274 C C . TYR B 1 129 ? -0.102 -8.664 -11.93 1 98.62 129 TYR B C 1
ATOM 2276 O O . TYR B 1 129 ? 0.664 -9.469 -11.398 1 98.62 129 TYR B O 1
ATOM 2284 N N . VAL B 1 130 ? -0.53 -7.598 -11.297 1 98.75 130 VAL B N 1
ATOM 2285 C CA . VAL B 1 130 ? -0.151 -7.301 -9.922 1 98.75 130 VAL B CA 1
ATOM 2286 C C . VAL B 1 130 ? -0.646 -8.414 -9 1 98.75 130 VAL B C 1
ATOM 2288 O O . VAL B 1 130 ? 0.08 -8.852 -8.102 1 98.75 130 VAL B O 1
ATOM 2291 N N . THR B 1 131 ? -1.875 -8.82 -9.203 1 98.81 131 THR B N 1
ATOM 2292 C CA . THR B 1 131 ? -2.461 -9.891 -8.414 1 98.81 131 THR B CA 1
ATOM 2293 C C . THR B 1 131 ? -1.618 -11.164 -8.516 1 98.81 131 THR B C 1
ATOM 2295 O O . THR B 1 131 ? -1.249 -11.75 -7.496 1 98.81 131 THR B O 1
ATOM 2298 N N . TRP B 1 132 ? -1.3 -11.516 -9.742 1 98.75 132 TRP B N 1
ATOM 2299 C CA . TRP B 1 132 ? -0.456 -12.68 -9.992 1 98.75 132 TRP B CA 1
ATOM 2300 C C . TRP B 1 132 ? 0.907 -12.516 -9.328 1 98.75 132 TRP B C 1
ATOM 2302 O O . TRP B 1 132 ? 1.393 -13.43 -8.664 1 98.75 132 TRP B O 1
ATOM 2312 N N . SER B 1 133 ? 1.532 -11.398 -9.469 1 98.69 133 SER B N 1
ATOM 2313 C CA . SER B 1 133 ? 2.859 -11.117 -8.922 1 98.69 133 SER B CA 1
ATOM 2314 C C . SER B 1 133 ? 2.869 -11.227 -7.402 1 98.69 133 SER B C 1
ATOM 2316 O O . SER B 1 133 ? 3.785 -11.812 -6.82 1 98.69 133 SER B O 1
ATOM 2318 N N . PHE B 1 134 ? 1.88 -10.625 -6.812 1 98.81 134 PHE B N 1
ATOM 2319 C CA . PHE B 1 134 ? 1.769 -10.617 -5.359 1 98.81 134 PHE B CA 1
ATOM 2320 C C . PHE B 1 134 ? 1.655 -12.039 -4.816 1 98.81 134 PHE B C 1
ATOM 2322 O O . PHE B 1 134 ? 2.377 -12.414 -3.891 1 98.81 134 PHE B O 1
ATOM 2329 N N . LEU B 1 135 ? 0.752 -12.82 -5.371 1 98.81 135 LEU B N 1
ATOM 2330 C CA . LEU B 1 135 ? 0.547 -14.203 -4.938 1 98.81 135 LEU B CA 1
ATOM 2331 C C . LEU B 1 135 ? 1.782 -15.047 -5.223 1 98.81 135 LEU B C 1
ATOM 2333 O O . LEU B 1 135 ? 2.18 -15.875 -4.391 1 98.81 135 LEU B O 1
ATOM 2337 N N . ARG B 1 136 ? 2.361 -14.844 -6.367 1 98.5 136 ARG B N 1
ATOM 2338 C CA . ARG B 1 136 ? 3.559 -15.586 -6.742 1 98.5 136 ARG B CA 1
ATOM 2339 C C . ARG B 1 136 ? 4.699 -15.32 -5.766 1 98.5 136 ARG B C 1
ATOM 2341 O O . ARG B 1 136 ? 5.379 -16.25 -5.324 1 98.5 136 ARG B O 1
ATOM 2348 N N . GLN B 1 137 ? 4.879 -14.047 -5.445 1 98.31 137 GLN B N 1
ATOM 2349 C CA . GLN B 1 137 ? 5.961 -13.695 -4.531 1 98.31 137 GLN B CA 1
ATOM 2350 C C . GLN B 1 137 ? 5.715 -14.273 -3.141 1 98.31 137 GLN B C 1
ATOM 2352 O O . GLN B 1 137 ? 6.652 -14.703 -2.467 1 98.31 137 GLN B O 1
ATOM 2357 N N . TYR B 1 138 ? 4.516 -14.242 -2.699 1 98.56 138 TYR B N 1
ATOM 2358 C CA . TYR B 1 138 ? 4.207 -14.867 -1.416 1 98.56 138 TYR B CA 1
ATOM 2359 C C . TYR B 1 138 ? 4.496 -16.359 -1.451 1 98.56 138 TYR B C 1
ATOM 2361 O O . TYR B 1 138 ? 5.105 -16.906 -0.525 1 98.56 138 TYR B O 1
ATOM 2369 N N . LEU B 1 139 ? 4.059 -17.047 -2.52 1 98.38 139 LEU B N 1
ATOM 2370 C CA . LEU B 1 139 ? 4.254 -18.484 -2.66 1 98.38 139 LEU B CA 1
ATOM 2371 C C . LEU B 1 139 ? 5.738 -18.844 -2.639 1 98.38 139 LEU B C 1
ATOM 2373 O O . LEU B 1 139 ? 6.145 -19.781 -1.96 1 98.38 139 LEU B O 1
ATOM 2377 N N . GLU B 1 140 ? 6.477 -18.062 -3.379 1 97.38 140 GLU B N 1
ATOM 2378 C CA . GLU B 1 140 ? 7.914 -18.312 -3.422 1 97.38 140 GLU B CA 1
ATOM 2379 C C . GLU B 1 140 ? 8.547 -18.141 -2.043 1 97.38 140 GLU B C 1
ATOM 2381 O O . GLU B 1 140 ? 9.414 -18.906 -1.65 1 97.38 140 GLU B O 1
ATOM 2386 N N . SER B 1 141 ? 8.156 -17.109 -1.375 1 96.62 141 SER B N 1
ATOM 2387 C CA . SER B 1 141 ? 8.656 -16.875 -0.024 1 96.62 141 SER B CA 1
ATOM 2388 C C . SER B 1 141 ? 8.266 -18.016 0.912 1 96.62 141 SER B C 1
ATOM 2390 O O . SER B 1 141 ? 9.086 -18.469 1.719 1 96.62 141 SER B O 1
ATOM 2392 N N . ALA B 1 142 ? 7.027 -18.484 0.826 1 95.75 142 ALA B N 1
ATOM 2393 C CA . ALA B 1 142 ? 6.555 -19.609 1.646 1 95.75 142 ALA B CA 1
ATOM 2394 C C . ALA B 1 142 ? 7.344 -20.875 1.352 1 95.75 142 ALA B C 1
ATOM 2396 O O . ALA B 1 142 ? 7.723 -21.609 2.271 1 95.75 142 ALA B O 1
ATOM 2397 N N . ARG B 1 143 ? 7.551 -21.125 0.104 1 96.12 143 ARG B N 1
ATOM 2398 C CA . ARG B 1 143 ? 8.32 -22.297 -0.304 1 96.12 143 ARG B CA 1
ATOM 2399 C C . ARG B 1 143 ? 9.727 -22.25 0.283 1 96.12 143 ARG B C 1
ATOM 2401 O O . ARG B 1 143 ? 10.227 -23.266 0.787 1 96.12 143 ARG B O 1
ATOM 2408 N N . ARG B 1 144 ? 10.344 -21.141 0.242 1 94.56 144 ARG B N 1
ATOM 2409 C CA . ARG B 1 144 ? 11.695 -20.969 0.781 1 94.56 144 ARG B CA 1
ATOM 2410 C C . ARG B 1 144 ? 11.711 -21.203 2.289 1 94.56 144 ARG B C 1
ATOM 2412 O O . ARG B 1 144 ? 12.617 -21.859 2.811 1 94.56 144 ARG B O 1
ATOM 2419 N N . ARG B 1 145 ? 10.758 -20.688 2.92 1 92.06 145 ARG B N 1
ATOM 2420 C CA . ARG B 1 145 ? 10.656 -20.859 4.363 1 92.06 145 ARG B CA 1
ATOM 2421 C C . ARG B 1 145 ? 10.484 -22.344 4.723 1 92.06 145 ARG B C 1
ATOM 2423 O O . ARG B 1 145 ? 11.133 -22.844 5.641 1 92.06 145 ARG B O 1
ATOM 2430 N N . TRP B 1 146 ? 9.633 -22.953 3.93 1 91.19 146 TRP B N 1
ATOM 2431 C CA . TRP B 1 146 ? 9.375 -24.375 4.18 1 91.19 146 TRP B CA 1
ATOM 2432 C C . TRP B 1 146 ? 10.617 -25.219 3.916 1 91.19 146 TRP B C 1
ATOM 2434 O O . TRP B 1 146 ? 10.953 -26.109 4.699 1 91.19 146 TRP B O 1
ATOM 2444 N N . ARG B 1 147 ? 11.281 -24.938 2.918 1 94.19 147 ARG B N 1
ATOM 2445 C CA . ARG B 1 147 ? 12.516 -25.641 2.592 1 94.19 147 ARG B CA 1
ATOM 2446 C C . ARG B 1 147 ? 13.555 -25.484 3.699 1 94.19 147 ARG B C 1
ATOM 2448 O O . ARG B 1 147 ? 14.242 -26.438 4.059 1 94.19 147 ARG B O 1
ATOM 2455 N N . SER B 1 148 ? 13.672 -24.297 4.156 1 93.25 148 SER B N 1
ATOM 2456 C CA . SER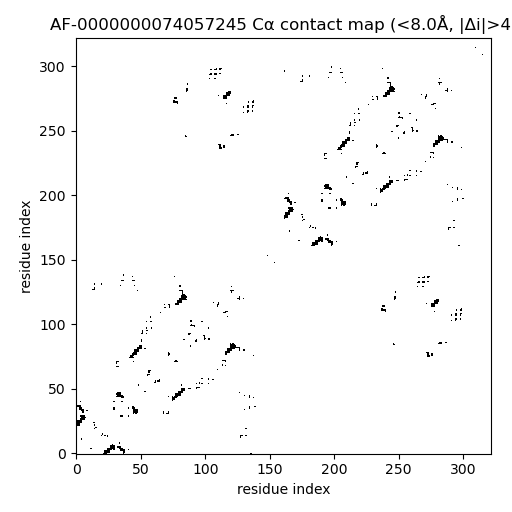 B 1 148 ? 14.625 -24.031 5.223 1 93.25 148 SER B CA 1
ATOM 2457 C C . SER B 1 148 ? 14.289 -24.812 6.484 1 93.25 148 SER B C 1
ATOM 2459 O O . SER B 1 148 ? 15.188 -25.312 7.172 1 93.25 148 SER B O 1
ATOM 2461 N N . ILE B 1 149 ? 13.07 -24.938 6.754 1 91.5 149 ILE B N 1
ATOM 2462 C CA . ILE B 1 149 ? 12.602 -25.688 7.918 1 91.5 149 ILE B CA 1
ATOM 2463 C C . ILE B 1 149 ? 12.906 -27.172 7.746 1 91.5 149 ILE B C 1
ATOM 2465 O O . ILE B 1 149 ? 13.43 -27.812 8.656 1 91.5 149 ILE B O 1
ATOM 2469 N N . VAL B 1 150 ? 12.578 -27.625 6.574 1 92.44 150 VAL B N 1
ATOM 2470 C CA . VAL B 1 150 ? 12.82 -29.031 6.289 1 92.44 150 VAL B CA 1
ATOM 2471 C C . VAL B 1 150 ? 14.32 -29.328 6.371 1 92.44 150 VAL B C 1
ATOM 2473 O O . VAL B 1 150 ? 14.734 -30.328 6.957 1 92.44 150 VAL B O 1
ATOM 2476 N N . LYS B 1 151 ? 15.078 -28.453 5.863 1 91.94 151 LYS B N 1
ATOM 2477 C CA . LYS B 1 151 ? 16.531 -28.594 5.906 1 91.94 151 LYS B CA 1
ATOM 2478 C C . LYS B 1 151 ? 17.047 -28.594 7.34 1 91.94 151 LYS B C 1
ATOM 2480 O O . LYS B 1 151 ? 17.922 -29.375 7.695 1 91.94 151 LYS B O 1
ATOM 2485 N N . ALA B 1 152 ? 16.469 -27.734 8.102 1 92.56 152 ALA B N 1
ATOM 2486 C CA . ALA B 1 152 ? 16.922 -27.578 9.484 1 92.56 152 ALA B CA 1
ATOM 2487 C C . ALA B 1 152 ? 16.531 -28.781 10.336 1 92.56 152 ALA B C 1
ATOM 2489 O O . ALA B 1 152 ? 17.188 -29.094 11.328 1 92.56 152 ALA B O 1
ATOM 2490 N N . HIS B 1 153 ? 15.445 -29.312 9.969 1 91.62 153 HIS B N 1
ATOM 2491 C CA . HIS B 1 153 ? 14.914 -30.375 10.812 1 91.62 153 HIS B CA 1
ATOM 2492 C C . HIS B 1 153 ? 15.078 -31.734 10.141 1 91.62 153 HIS B C 1
ATOM 2494 O O . HIS B 1 153 ? 14.828 -32.781 10.758 1 91.62 153 HIS B O 1
ATOM 2500 N N . GLY B 1 154 ? 15.062 -31.734 8.688 1 70.5 154 GLY B N 1
ATOM 2501 C CA . GLY B 1 154 ? 15.25 -33 7.965 1 70.5 154 GLY B CA 1
ATOM 2502 C C . GLY B 1 154 ? 16.609 -33.594 8.18 1 70.5 154 GLY B C 1
ATOM 2503 O O . GLY B 1 154 ? 17.609 -32.875 8.289 1 70.5 154 GLY B O 1
ATOM 2504 N N . ASN B 1 155 ? 16.719 -34.594 8.852 1 58.81 155 ASN B N 1
ATOM 2505 C CA . ASN B 1 155 ? 17.906 -35.406 8.953 1 58.81 155 ASN B CA 1
ATOM 2506 C C . ASN B 1 155 ? 18.438 -35.812 7.57 1 58.81 155 ASN B C 1
ATOM 2508 O O . ASN B 1 155 ? 17.656 -36.094 6.664 1 58.81 155 ASN B O 1
ATOM 2512 N N . ASP B 1 156 ? 19.812 -35.469 7.113 1 50.06 156 ASP B N 1
ATOM 2513 C CA . ASP B 1 156 ? 20.562 -35.875 5.938 1 50.06 156 ASP B CA 1
ATOM 2514 C C . ASP B 1 156 ? 20.125 -37.281 5.477 1 50.06 156 ASP B C 1
ATOM 2516 O O . ASP B 1 156 ? 20.547 -37.75 4.426 1 50.06 156 ASP B O 1
ATOM 2520 N N . LYS B 1 157 ? 19.766 -38.156 6.457 1 49.22 157 LYS B N 1
ATOM 2521 C CA . LYS B 1 157 ? 19.734 -39.562 6.145 1 49.22 157 LYS B CA 1
ATOM 2522 C C . LYS B 1 157 ? 18.578 -39.906 5.199 1 49.22 157 LYS B C 1
ATOM 2524 O O . LYS B 1 157 ? 18.469 -41.031 4.715 1 49.22 157 LYS B O 1
ATOM 2529 N N . GLU B 1 158 ? 17.484 -39.156 5.211 1 43 158 GLU B N 1
ATOM 2530 C CA . GLU B 1 158 ? 16.375 -39.75 4.484 1 43 158 GLU B CA 1
ATOM 2531 C C . GLU B 1 158 ? 16.438 -39.438 2.996 1 43 158 GLU B C 1
ATOM 2533 O O . GLU B 1 158 ? 15.68 -39.969 2.199 1 43 158 GLU B O 1
ATOM 2538 N N . THR B 1 159 ? 16.969 -38.344 2.486 1 45.44 159 THR B N 1
ATOM 2539 C CA . THR B 1 159 ? 17.016 -38.219 1.036 1 45.44 159 THR B CA 1
ATOM 2540 C C . THR B 1 159 ? 17.953 -39.25 0.423 1 45.44 159 THR B C 1
ATOM 2542 O O . THR B 1 159 ? 18.125 -39.281 -0.797 1 45.44 159 THR B O 1
ATOM 2545 N N . ALA B 1 160 ? 18.844 -39.781 1.27 1 43.78 160 ALA B N 1
ATOM 2546 C CA . ALA B 1 160 ? 19.672 -40.812 0.69 1 43.78 160 ALA B CA 1
ATOM 2547 C C . ALA B 1 160 ? 18.875 -42.125 0.548 1 43.78 160 ALA B C 1
ATOM 2549 O O . ALA B 1 160 ? 19.406 -43.125 0.049 1 43.78 160 ALA B O 1
ATOM 2550 N N . ALA B 1 161 ? 17.562 -42.344 1.049 1 35.56 161 ALA B N 1
ATOM 2551 C CA . ALA B 1 161 ? 16.953 -43.625 0.667 1 35.56 161 ALA B CA 1
ATOM 2552 C C . ALA B 1 161 ? 16.156 -43.469 -0.621 1 35.56 161 ALA B C 1
ATOM 2554 O O . ALA B 1 161 ? 15.477 -42.469 -0.83 1 35.56 161 ALA B O 1
#

InterPro domains:
  IPR006166 ERCC4 domain [PF02732] (6-124)
  IPR006166 ERCC4 domain [SM00891] (2-86)
  IPR011335 Restriction endonuclease type II-like [SSF52980] (2-126)

Nearest PDB structures (foldseek):
  2ziv-assembly1_A  TM=5.699E-01  e=8.790E-04  Danio rerio
  2ziw-assembly1_A  TM=6.080E-01  e=1.219E-03  Danio rerio
  7xjr-assembly1_A  TM=5.274E-01  e=2.002E-01  Algibacter sp. L4_22
  7xs3-assembly2_B  TM=5.388E-01  e=2.600E-01  Algibacter sp. L4_22
  6nzd-assembly1_G  TM=5.236E-01  e=1.623E+00  Homo sapiens

Foldseek 3Di:
DEKEFEPPDPDDDDCDDPVSPPYHYDYDHAPAAGMAHVVQSQAEYEHEDELQRLLCCLPVVVVVVLVRLQSQLPHNYYAYEYAAALCCLCVVVYPDPDHSVSSVVSQVVSCVPSVHYYHGQHHPVSSSVVRVVRNVVVVVVVVVVVVVVCVVVPDPPPVVD/DEKEFEPVDPDDDDCDDPVSPPYHYDYDHAPAAGMAHVVQSQAEYEHEDELQRLLCCLPVVVVVVLVRLQSQLPHNYYAYEYAAALCCLCVVVYPDPDHSVSSVVSQVVSCVPSVHYYHGQHHPVSSSVVRVVRNVVVVVVVVVVVVVVCVVVPDPPPVVD

Radius of gyration: 20.9 Å; Cα contacts (8 Å, |Δi|>4): 575; chains: 2; bounding box: 43×70×59 Å

Secondary structure (DSSP, 8-state):
-EEEEETT-SS-----SGGGTT-EEEEE--SSSSEEETT-TTTEEEEEE-HHHHHHHHTTTHHHHHHHHHHHHTSSEEEEEESS-HHHHHTT-SSSSS-HHHHHHHHHHHHHHH---EEE-SSHHHHHHHHHHHHHHHHHHHHHHHHHHHHHHS-TTSTT-/-EEEEETT-SS-----SGGGTT-EEEEE--SSSSEEETT-TTTEEEEEE-HHHHHHHHTTTHHHHHHHHHHHHTSSEEEEEESS-HHHHHTT-SSSSS-HHHHHHHHHHHHHHH---EEE-SSHHHHHHHHHHHHHHHHHHHHHHHHHHHHHHS-TTSTT-

Sequence (322 aa):
MRIIQDSREQAPYAFAGPRYEGVEVEAGTLTVGDYSLAGLADRVAVERKELTDLVQCLGRERERFERELQRGAALDAFVVVVEASWADLAGGQYRSRLNPHAACQSVAAFMGRYRVPFLFAGSRTAAEYVTWSFLRQYLESARRRWRSIVKAHGNDKETAAMRIIQDSREQAPYAFAGPRYEGVEVEAGTLTVGDYSLAGLADRVAVERKELTDLVQCLGRERERFERELQRGAALDAFVVVVEASWADLAGGQYRSRLNPHAACQSVAAFMGRYRVPFLFAGSRTAAEYVTWSFLRQYLESARRRWRSIVKAHGNDKETAA

Solvent-accessible surface area (backbone atoms only — not comparable to full-atom values): 16924 Å² total; per-residue (Å²): 89,53,34,28,32,23,65,84,56,87,78,68,78,76,65,73,58,81,88,34,65,68,55,42,81,39,80,38,88,55,95,52,51,42,34,30,36,70,96,33,62,83,34,32,30,33,29,77,30,47,56,47,59,43,52,42,31,65,52,88,38,29,67,64,42,49,52,52,48,53,58,36,50,72,28,71,24,38,38,37,35,25,35,26,34,43,55,40,50,61,66,49,73,54,84,66,88,71,51,26,67,59,49,50,41,46,52,32,34,47,31,35,74,50,39,37,23,56,39,38,30,50,26,62,70,45,27,46,50,49,52,52,36,32,53,50,37,50,50,53,51,51,50,51,53,49,49,52,48,44,60,73,67,47,64,82,67,60,81,74,105,89,52,34,28,34,22,65,84,55,88,77,68,77,76,65,75,56,82,88,34,65,67,54,41,80,39,80,38,88,55,96,53,51,40,33,31,34,70,96,35,63,83,34,31,28,32,30,76,30,48,57,47,58,44,52,42,31,64,53,88,38,28,68,63,43,50,52,50,46,54,58,35,50,72,28,70,23,39,37,36,36,26,34,25,34,44,55,39,50,62,66,48,74,51,86,65,87,70,51,26,67,59,49,51,41,46,51,31,35,47,31,35,75,50,38,37,24,55,39,36,30,51,26,62,71,46,25,46,49,48,53,50,35,34,53,49,36,50,50,54,51,50,51,51,53,50,50,52,49,43,60,72,67,49,63,82,68,61,81,73,105

Organism: NCBI:txid44742